Protein AF-A0A7X4E0K4-F1 (afdb_monomer)

Radius of gyration: 45.45 Å; Cα contacts (8 Å, |Δi|>4): 72; chains: 1; bounding box: 99×60×128 Å

Secondary structure (DSSP, 8-state):
--SSSSHHHHHHHHHHHHHHHHHHHHHHTTSS-TTTHHHHHHHHHHHHHHHHHHHHHHHHHHHHHHT-SSHHHHHHHHHHTT-HHHHHHHHHHHHHHHHHHHHHHHHHHHSTTSHHHHHHHHHHHHHHHHHHHHHHHHHHHHH-TT-HHHHHHHHHHHHHHHHHHHHHHHHHHHHHHHHHHHHHHHHHHHHHHHHHHHHHHHHHHHHHHHHHHHHHHHHHHHHHHHHHHHHHHHHHHHHHHHHHHHHHHHHHHHH--HHHHHHHHHHHHHHHHHHHHHHHHHHHHHHHHHHHHHT--

Structure (mmCIF, N/CA/C/O backbone):
data_AF-A0A7X4E0K4-F1
#
_entry.id   AF-A0A7X4E0K4-F1
#
loop_
_atom_site.group_PDB
_atom_site.id
_atom_site.type_symbol
_atom_site.label_atom_id
_atom_site.label_alt_id
_atom_site.label_comp_id
_atom_site.label_asym_id
_atom_site.label_entity_id
_atom_site.label_seq_id
_atom_site.pdbx_PDB_ins_code
_atom_site.Cartn_x
_atom_site.Cartn_y
_atom_site.Cartn_z
_atom_site.occupancy
_atom_site.B_iso_or_equiv
_atom_site.auth_seq_id
_atom_site.auth_comp_id
_atom_site.auth_asym_id
_atom_site.auth_atom_id
_atom_site.pdbx_PDB_model_num
ATOM 1 N N . MET A 1 1 ? -13.643 -8.669 -34.348 1.00 46.47 1 MET A N 1
ATOM 2 C CA . MET A 1 1 ? -15.020 -8.160 -34.118 1.00 46.47 1 MET A CA 1
ATOM 3 C C . MET A 1 1 ? -15.898 -9.013 -33.171 1.00 46.47 1 MET A C 1
ATOM 5 O O . MET A 1 1 ? -17.091 -8.769 -33.111 1.00 46.47 1 MET A O 1
ATOM 9 N N . LYS A 1 2 ? -15.357 -9.944 -32.358 1.00 48.03 2 LYS A N 1
ATOM 10 C CA . LYS A 1 2 ? -16.143 -10.765 -31.396 1.00 48.03 2 LYS A CA 1
ATOM 11 C C . LYS A 1 2 ? -16.017 -10.355 -29.910 1.00 48.03 2 LYS A C 1
ATOM 13 O O . LYS A 1 2 ? -16.630 -10.983 -29.060 1.00 48.03 2 LYS A O 1
ATOM 18 N N . ALA A 1 3 ? -15.268 -9.296 -29.585 1.00 38.00 3 ALA A N 1
ATOM 19 C CA . ALA A 1 3 ? -15.019 -8.877 -28.195 1.00 38.00 3 ALA A CA 1
ATOM 20 C C . ALA A 1 3 ? -16.066 -7.898 -27.615 1.00 38.00 3 ALA A C 1
ATOM 22 O O . ALA A 1 3 ? -16.098 -7.679 -26.410 1.00 38.00 3 ALA A O 1
ATOM 23 N N . LEU A 1 4 ? -16.954 -7.334 -28.443 1.00 42.66 4 LEU A N 1
ATOM 24 C CA . LEU A 1 4 ? -17.941 -6.329 -28.011 1.00 42.66 4 LEU A CA 1
ATOM 25 C C . LEU A 1 4 ? -19.279 -6.918 -27.531 1.00 42.66 4 LEU A C 1
ATOM 27 O O . LEU A 1 4 ? -20.103 -6.191 -26.990 1.00 42.66 4 LEU A O 1
ATOM 31 N N . GLN A 1 5 ? -19.499 -8.228 -27.677 1.00 43.25 5 GLN A N 1
ATOM 32 C CA . GLN A 1 5 ? -20.788 -8.853 -27.352 1.00 43.25 5 GLN A CA 1
ATOM 33 C C . GLN A 1 5 ? -20.875 -9.398 -25.912 1.00 43.25 5 GLN A C 1
ATOM 35 O O . GLN A 1 5 ? -21.968 -9.672 -25.430 1.00 43.25 5 GLN A O 1
ATOM 40 N N . ILE A 1 6 ? -19.747 -9.511 -25.199 1.00 47.75 6 ILE A N 1
ATOM 41 C CA . ILE A 1 6 ? -19.694 -10.048 -23.823 1.00 47.75 6 ILE A CA 1
ATOM 42 C C . ILE A 1 6 ? -19.891 -8.936 -22.769 1.00 47.75 6 ILE A C 1
ATOM 44 O O . ILE A 1 6 ? -20.415 -9.191 -21.688 1.00 47.75 6 ILE A O 1
ATOM 48 N N . SER A 1 7 ? -19.571 -7.680 -23.104 1.00 44.06 7 SER A N 1
ATOM 49 C CA . SER A 1 7 ? -19.705 -6.525 -22.197 1.00 44.06 7 SER A CA 1
ATOM 50 C C . SER A 1 7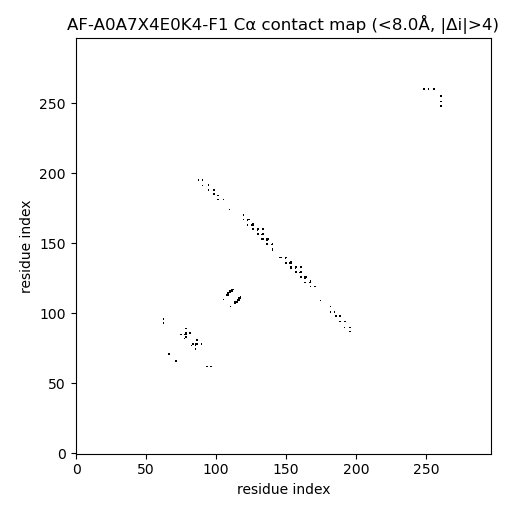 ? -21.163 -6.180 -21.853 1.00 44.06 7 SER A C 1
ATOM 52 O O . SER A 1 7 ? -21.432 -5.775 -20.724 1.00 44.06 7 SER A O 1
ATOM 54 N N . GLY A 1 8 ? -22.115 -6.406 -22.766 1.00 45.69 8 GLY A N 1
ATOM 55 C CA . GLY A 1 8 ? -23.533 -6.103 -22.522 1.00 45.69 8 GLY A CA 1
ATOM 56 C C . GLY A 1 8 ? -24.222 -7.041 -21.522 1.00 45.69 8 GLY A C 1
ATOM 57 O O . GLY A 1 8 ? -25.166 -6.638 -20.853 1.00 45.69 8 GLY A O 1
ATOM 58 N N . SER A 1 9 ? -23.735 -8.278 -21.365 1.00 49.44 9 SER A N 1
ATOM 59 C CA . SER A 1 9 ? -24.376 -9.278 -20.496 1.00 49.44 9 SER A CA 1
ATOM 60 C C . SER A 1 9 ? -24.039 -9.105 -19.012 1.00 49.44 9 SER A C 1
ATOM 62 O O . SER A 1 9 ? -24.791 -9.582 -18.165 1.00 49.44 9 SER A O 1
ATOM 64 N N . ILE A 1 10 ? -22.917 -8.463 -18.681 1.00 46.34 10 ILE A N 1
ATOM 65 C CA . ILE A 1 10 ? -22.450 -8.310 -17.293 1.00 46.34 10 ILE A CA 1
ATOM 66 C C . ILE A 1 10 ? -23.113 -7.091 -16.633 1.00 46.34 10 ILE A C 1
ATOM 68 O O . ILE A 1 10 ? -23.543 -7.170 -15.480 1.00 46.34 10 ILE A O 1
ATOM 72 N N . ASP A 1 11 ? -23.304 -6.009 -17.392 1.00 45.81 11 ASP A N 1
ATOM 73 C CA . ASP A 1 11 ? -23.984 -4.795 -16.925 1.00 45.81 11 ASP A CA 1
ATOM 74 C C . ASP A 1 11 ? -25.465 -5.038 -16.585 1.00 45.81 11 ASP A C 1
ATOM 76 O O . ASP A 1 11 ? -25.988 -4.486 -15.611 1.00 45.81 11 ASP A O 1
ATOM 80 N N . ASP A 1 12 ? -26.136 -5.918 -17.329 1.00 54.38 12 ASP A N 1
ATOM 81 C CA . ASP A 1 12 ? -27.543 -6.255 -17.091 1.00 54.38 12 ASP A CA 1
ATOM 82 C C . ASP A 1 12 ? -27.752 -7.156 -15.863 1.00 54.38 12 ASP A C 1
ATOM 84 O O . ASP A 1 12 ? -28.784 -7.063 -15.188 1.00 54.38 12 ASP A O 1
ATOM 88 N N . ILE A 1 13 ? -26.766 -7.990 -15.520 1.00 50.88 13 ILE A N 1
ATOM 89 C CA . ILE A 1 13 ? -26.797 -8.835 -14.316 1.00 50.88 13 ILE A CA 1
ATOM 90 C C . ILE A 1 13 ? -26.510 -7.986 -13.069 1.00 50.88 13 ILE A C 1
ATOM 92 O O . ILE A 1 13 ? -27.206 -8.121 -12.058 1.00 50.88 13 ILE A O 1
ATOM 96 N N . ALA A 1 14 ? -25.570 -7.039 -13.158 1.00 43.81 14 ALA A N 1
ATOM 97 C CA . ALA A 1 14 ? -25.271 -6.105 -12.075 1.00 43.81 14 ALA A CA 1
ATOM 98 C C . ALA A 1 14 ? -26.476 -5.200 -11.750 1.00 43.81 14 ALA A C 1
ATOM 100 O O . ALA A 1 14 ? -26.844 -5.043 -10.584 1.00 43.81 14 ALA A O 1
ATOM 101 N N . ARG A 1 15 ? -27.175 -4.665 -12.763 1.00 53.00 15 ARG A N 1
ATOM 102 C CA . ARG A 1 15 ? -28.348 -3.798 -12.532 1.00 53.00 15 ARG A CA 1
ATOM 103 C C . ARG A 1 15 ? -29.524 -4.520 -11.874 1.00 53.00 15 ARG A C 1
ATOM 105 O O . ARG A 1 15 ? -30.235 -3.908 -11.077 1.00 53.00 15 ARG A O 1
ATOM 112 N N . ARG A 1 16 ? -29.729 -5.811 -12.161 1.00 52.91 16 ARG A N 1
ATOM 113 C CA . ARG A 1 16 ? -30.830 -6.589 -11.563 1.00 52.91 16 ARG A CA 1
ATOM 114 C C . ARG A 1 16 ? -30.554 -6.998 -10.117 1.00 52.91 16 ARG A C 1
ATOM 116 O O . ARG A 1 16 ? -31.488 -6.974 -9.319 1.00 52.91 16 ARG A O 1
ATOM 123 N N . HIS A 1 17 ? -29.302 -7.290 -9.756 1.00 42.66 17 HIS A N 1
ATOM 124 C CA . HIS A 1 17 ? -28.959 -7.673 -8.381 1.00 42.66 17 HIS A CA 1
ATOM 125 C C . HIS A 1 17 ? -28.892 -6.478 -7.418 1.00 42.66 17 HIS A C 1
ATOM 127 O O . HIS A 1 17 ? -29.456 -6.545 -6.327 1.00 42.66 17 HIS A O 1
ATOM 133 N N . PHE A 1 18 ? -28.310 -5.348 -7.835 1.00 43.06 18 PHE A N 1
ATOM 134 C CA . PHE A 1 18 ? -28.204 -4.165 -6.968 1.00 43.06 18 PHE A CA 1
ATOM 135 C C . PHE A 1 18 ? -29.527 -3.387 -6.823 1.00 43.06 18 PHE A C 1
ATOM 137 O O . PHE A 1 18 ? -29.748 -2.709 -5.817 1.00 43.06 18 PHE A O 1
ATOM 144 N N . GLY A 1 19 ? -30.451 -3.517 -7.784 1.00 47.38 19 GLY A N 1
ATOM 145 C CA . GLY A 1 19 ? -31.756 -2.848 -7.742 1.00 47.38 19 GLY A CA 1
ATOM 146 C C . GLY A 1 19 ? -32.728 -3.403 -6.690 1.00 47.38 19 GLY A C 1
ATOM 147 O O . GLY A 1 19 ? -33.544 -2.649 -6.155 1.00 47.38 19 GLY A O 1
ATOM 148 N N . GLN A 1 20 ? -32.646 -4.697 -6.357 1.00 43.31 20 GLN A N 1
ATOM 149 C CA . GLN A 1 20 ? -33.544 -5.331 -5.379 1.00 43.31 20 GLN A CA 1
ATOM 150 C C . GLN A 1 20 ? -33.109 -5.119 -3.920 1.00 43.31 20 GLN A C 1
ATOM 152 O O . GLN A 1 20 ? -33.970 -4.989 -3.047 1.00 43.31 20 GLN A O 1
ATOM 157 N N . GLU A 1 21 ? -31.808 -4.996 -3.642 1.00 42.81 21 GLU A N 1
ATOM 158 C CA . GLU A 1 21 ? -31.302 -4.727 -2.285 1.00 42.81 21 GLU A CA 1
ATOM 159 C C . GLU A 1 21 ? -31.470 -3.256 -1.877 1.00 42.81 21 GLU A C 1
ATOM 161 O O . GLU A 1 21 ? -31.845 -2.961 -0.739 1.00 42.81 21 GLU A O 1
ATOM 166 N N . ALA A 1 22 ? -31.340 -2.325 -2.830 1.00 41.97 22 ALA A N 1
ATOM 167 C CA . ALA A 1 22 ? -31.557 -0.894 -2.601 1.00 41.97 22 ALA A CA 1
ATOM 168 C C . ALA A 1 22 ? -33.007 -0.543 -2.204 1.00 41.97 22 ALA A C 1
ATOM 170 O O . ALA A 1 22 ? -33.254 0.506 -1.603 1.00 41.97 22 ALA A O 1
ATOM 171 N N . LYS A 1 23 ? -33.975 -1.414 -2.524 1.00 44.75 23 LYS A N 1
ATOM 172 C CA . LYS A 1 23 ? -35.389 -1.226 -2.172 1.00 44.75 23 LYS A CA 1
ATOM 173 C C . LYS A 1 23 ? -35.691 -1.682 -0.738 1.00 44.75 23 LYS A C 1
ATOM 175 O O . LYS A 1 23 ? -36.437 -1.004 -0.046 1.00 44.75 23 LYS A O 1
ATOM 180 N N . ARG A 1 24 ? -35.033 -2.744 -0.249 1.00 49.62 24 ARG A N 1
ATOM 181 C CA . ARG A 1 24 ? -35.197 -3.252 1.131 1.00 49.62 24 ARG A CA 1
ATOM 182 C C . ARG A 1 24 ? -34.545 -2.360 2.193 1.00 49.62 24 ARG A C 1
ATOM 184 O O . ARG A 1 24 ? -35.070 -2.247 3.294 1.00 49.62 24 ARG A O 1
ATOM 191 N N . PHE A 1 25 ? -33.448 -1.676 1.860 1.00 42.47 25 PHE A N 1
ATOM 192 C CA . PHE A 1 25 ? -32.804 -0.716 2.772 1.00 42.47 25 PHE A CA 1
ATOM 193 C C . PHE A 1 25 ? -33.570 0.608 2.917 1.00 42.47 25 PHE A C 1
ATOM 195 O O . PHE A 1 25 ? -33.457 1.277 3.944 1.00 42.47 25 PHE A O 1
ATOM 202 N N . ARG A 1 26 ? -34.376 0.980 1.914 1.00 46.16 26 ARG A N 1
ATOM 203 C CA . ARG A 1 26 ? -35.164 2.222 1.917 1.00 46.16 26 ARG A CA 1
ATOM 204 C C . ARG A 1 26 ? -36.342 2.166 2.893 1.00 46.16 26 ARG A C 1
ATOM 206 O O . ARG A 1 26 ? -36.637 3.174 3.525 1.00 46.16 26 ARG A O 1
ATOM 213 N N . ASP A 1 27 ? -36.939 0.991 3.067 1.00 45.75 27 ASP A N 1
ATOM 214 C CA . ASP A 1 27 ? -38.112 0.811 3.930 1.00 45.75 27 ASP A CA 1
ATOM 215 C C . ASP A 1 27 ? -37.739 0.694 5.427 1.00 45.75 27 ASP A C 1
ATOM 217 O O . ASP A 1 27 ? -38.561 0.984 6.292 1.00 45.75 27 ASP A O 1
ATOM 221 N N . LEU A 1 28 ? -36.479 0.366 5.752 1.00 44.22 28 LEU A N 1
ATOM 222 C CA . LEU A 1 28 ? -35.960 0.310 7.133 1.00 44.22 28 LEU A CA 1
ATOM 223 C C . LEU A 1 28 ? -35.416 1.655 7.649 1.00 44.22 28 LEU A C 1
ATOM 225 O O . LEU A 1 28 ? -35.405 1.895 8.855 1.00 44.22 28 LEU A O 1
ATOM 229 N N . ALA A 1 29 ? -34.990 2.553 6.756 1.00 41.06 29 ALA A N 1
ATOM 230 C CA . ALA A 1 29 ? -34.387 3.840 7.118 1.00 41.06 29 ALA A CA 1
ATOM 231 C C . ALA A 1 29 ? -35.412 4.949 7.447 1.00 41.06 29 ALA A C 1
ATOM 233 O O . ALA A 1 29 ? -35.031 6.028 7.897 1.00 41.06 29 ALA A O 1
ATOM 234 N N . GLY A 1 30 ? -36.707 4.702 7.223 1.00 43.72 30 GLY A N 1
ATOM 235 C CA . GLY A 1 30 ? -37.761 5.712 7.356 1.00 43.72 30 GLY A CA 1
ATOM 236 C C . GLY A 1 30 ? -38.242 5.995 8.782 1.00 43.72 30 GLY A C 1
ATOM 237 O O . GLY A 1 30 ? -38.932 6.991 8.982 1.00 43.72 30 GLY A O 1
ATOM 238 N N . LEU A 1 31 ? -37.909 5.154 9.771 1.00 46.16 31 LEU A N 1
ATOM 239 C CA . LEU A 1 31 ? -38.648 5.152 11.041 1.00 46.16 31 LEU A CA 1
ATOM 240 C C . LEU A 1 31 ? -37.923 5.755 12.251 1.00 46.16 31 LEU A C 1
ATOM 242 O O . LEU A 1 31 ? -38.606 6.129 13.198 1.00 46.16 31 LEU A O 1
ATOM 246 N N . LEU A 1 32 ? -36.595 5.932 12.253 1.00 45.00 32 LEU A N 1
ATOM 247 C CA . LEU A 1 32 ? -35.893 6.500 13.417 1.00 45.00 32 LEU A CA 1
ATOM 248 C C . LEU A 1 32 ? -34.641 7.316 13.036 1.00 45.00 32 LEU A C 1
ATOM 250 O O . LEU A 1 32 ? -33.762 6.840 12.328 1.00 45.00 32 LEU A O 1
ATOM 254 N N . ALA A 1 33 ? -34.537 8.525 13.604 1.00 39.75 33 ALA A N 1
ATOM 255 C CA . ALA A 1 33 ? -33.346 9.393 13.667 1.00 39.75 33 ALA A CA 1
ATOM 256 C C . ALA A 1 33 ? -32.883 10.270 12.458 1.00 39.75 33 ALA A C 1
ATOM 258 O O . ALA A 1 33 ? -31.686 10.561 12.372 1.00 39.75 33 ALA A O 1
ATOM 259 N N . PRO A 1 34 ? -33.754 10.834 11.592 1.00 43.97 34 PRO A N 1
ATOM 260 C CA . PRO A 1 34 ? -33.330 11.789 10.552 1.00 43.97 34 PRO A CA 1
ATOM 261 C C . PRO A 1 34 ? -32.824 13.167 11.034 1.00 43.97 34 PRO A C 1
ATOM 263 O O . PRO A 1 34 ? -32.354 13.943 10.209 1.00 43.97 34 PRO A O 1
ATOM 266 N N . VAL A 1 35 ? -32.909 13.532 12.322 1.00 44.12 35 VAL A N 1
ATOM 267 C CA . VAL A 1 35 ? -32.767 14.955 12.727 1.00 44.12 35 VAL A CA 1
ATOM 268 C C . VAL A 1 35 ? -31.402 15.322 13.339 1.00 44.12 35 VAL A C 1
ATOM 270 O O . VAL A 1 35 ? -30.967 16.461 13.196 1.00 44.12 35 VAL A O 1
ATOM 273 N N . ALA A 1 36 ? -30.668 14.383 13.949 1.00 41.12 36 ALA A N 1
ATOM 274 C CA . ALA A 1 36 ? -29.393 14.693 14.629 1.00 41.12 36 ALA A CA 1
ATOM 275 C C . ALA A 1 36 ? -28.130 14.197 13.895 1.00 41.12 36 ALA A C 1
ATOM 277 O O . ALA A 1 36 ? -27.044 14.735 14.094 1.00 41.12 36 ALA A O 1
ATOM 278 N N . ILE A 1 37 ? -28.253 13.189 13.024 1.00 50.31 37 ILE A N 1
ATOM 279 C CA . ILE A 1 37 ? -27.106 12.602 12.305 1.00 50.31 37 ILE A CA 1
ATOM 280 C C . ILE A 1 37 ? -26.875 13.314 10.962 1.00 50.31 37 ILE A C 1
ATOM 282 O O . ILE A 1 37 ? -25.730 13.488 10.553 1.00 50.31 37 ILE A O 1
ATOM 286 N N . VAL A 1 38 ? -27.929 13.824 10.315 1.00 48.50 38 VAL A N 1
ATOM 287 C CA . VAL A 1 38 ? -27.851 14.499 9.004 1.00 48.50 38 VAL A CA 1
ATOM 288 C C . VAL A 1 38 ? -27.102 15.839 9.071 1.00 48.50 38 VAL A C 1
ATOM 290 O O . VAL A 1 38 ? -26.411 16.202 8.121 1.00 48.50 38 VAL A O 1
ATOM 293 N N . SER A 1 39 ? -27.144 16.550 10.198 1.00 48.78 39 SER A N 1
ATOM 294 C CA . SER A 1 39 ? -26.454 17.837 10.377 1.00 48.78 39 SER A CA 1
ATOM 295 C C . SER A 1 39 ? -24.953 17.690 10.665 1.00 48.78 39 SER A C 1
ATOM 297 O O . SER A 1 39 ? -24.167 18.490 10.158 1.00 48.78 39 SER A O 1
ATOM 299 N N . LEU A 1 40 ? -24.521 16.642 11.383 1.00 47.62 40 LEU A N 1
ATOM 300 C CA . LEU A 1 40 ? -23.093 16.395 11.646 1.00 47.62 40 LEU A CA 1
ATOM 301 C C . LEU A 1 40 ? -22.403 15.628 10.499 1.00 47.62 40 LEU A C 1
ATOM 303 O O . LEU A 1 40 ? -21.280 15.963 10.119 1.00 47.62 40 LEU A O 1
ATOM 307 N N . PHE A 1 41 ? -23.084 14.647 9.887 1.00 50.41 41 PHE A N 1
ATOM 308 C CA . PHE A 1 41 ? -22.559 13.933 8.713 1.00 50.41 41 PHE A CA 1
ATOM 309 C C . PHE A 1 41 ? -22.634 14.769 7.432 1.00 50.41 41 PHE A C 1
ATOM 311 O O . PHE A 1 41 ? -21.745 14.653 6.597 1.00 50.41 41 PHE A O 1
ATOM 318 N N . GLY A 1 42 ? -23.617 15.662 7.277 1.00 48.03 42 GLY A N 1
ATOM 319 C CA . GLY A 1 42 ? -23.697 16.560 6.119 1.00 48.03 42 GLY A CA 1
ATOM 320 C C . GLY A 1 42 ? -22.523 17.542 6.024 1.00 48.03 42 GLY A C 1
ATOM 321 O O . GLY A 1 42 ? -22.100 17.879 4.919 1.00 48.03 42 GLY A O 1
ATOM 322 N N . LEU A 1 43 ? -21.950 17.953 7.163 1.00 47.03 43 LEU A N 1
ATOM 323 C CA . LEU A 1 43 ? -20.780 18.836 7.204 1.00 47.03 43 LEU A CA 1
ATOM 324 C C . LEU A 1 43 ? -19.470 18.070 6.944 1.00 47.03 43 LEU A C 1
ATOM 326 O O . LEU A 1 43 ? -18.619 18.535 6.186 1.00 47.03 43 LEU A O 1
ATOM 330 N N . LEU A 1 44 ? -19.334 16.865 7.512 1.00 50.22 44 LEU A N 1
ATOM 331 C CA . LEU A 1 44 ? -18.158 16.006 7.320 1.00 50.22 44 LEU A CA 1
ATOM 332 C C . LEU A 1 44 ? -18.109 15.362 5.922 1.00 50.22 44 LEU A C 1
ATOM 334 O O . LEU A 1 44 ? -17.018 15.218 5.370 1.00 50.22 44 LEU A O 1
ATOM 338 N N . PHE A 1 45 ? -19.261 15.046 5.315 1.00 49.56 45 PHE A N 1
ATOM 339 C CA . PHE A 1 45 ? -19.353 14.432 3.982 1.00 49.56 45 PHE A CA 1
ATOM 340 C C . PHE A 1 45 ? -19.294 15.451 2.830 1.00 49.56 45 PHE A C 1
ATOM 342 O O . PHE A 1 45 ? -18.818 15.124 1.748 1.00 49.56 45 PHE A O 1
ATOM 349 N N . ARG A 1 46 ? -19.692 16.719 3.045 1.00 48.75 46 ARG A N 1
ATOM 350 C CA . ARG A 1 46 ? -19.439 17.800 2.065 1.00 48.75 46 ARG A CA 1
ATOM 351 C C . ARG A 1 46 ? -17.969 18.209 1.998 1.00 48.75 46 ARG A C 1
ATOM 353 O O . ARG A 1 46 ? -17.515 18.644 0.944 1.00 48.75 46 ARG A O 1
ATOM 360 N N . MET A 1 47 ? -17.225 18.042 3.090 1.00 44.66 47 MET A N 1
ATOM 361 C CA . MET A 1 47 ? -15.797 18.357 3.134 1.00 44.66 47 MET A CA 1
ATOM 362 C C . MET A 1 47 ? -14.909 17.231 2.594 1.00 44.66 47 MET A C 1
ATOM 364 O O . MET A 1 47 ? -13.786 17.512 2.204 1.00 44.66 47 MET A O 1
ATOM 368 N N . THR A 1 48 ? -15.367 15.977 2.517 1.00 52.09 48 THR A N 1
ATOM 369 C CA . THR A 1 48 ? -14.518 14.840 2.102 1.00 52.09 48 THR A CA 1
ATOM 370 C C . THR A 1 48 ? -14.150 14.815 0.610 1.00 52.09 48 THR A C 1
ATOM 372 O O . THR A 1 48 ? -12.971 14.605 0.324 1.00 52.09 48 THR A O 1
ATOM 375 N N . PRO A 1 49 ? -15.052 15.084 -0.359 1.00 49.44 49 PRO A N 1
ATOM 376 C CA . PRO A 1 49 ? -14.644 15.197 -1.760 1.00 49.44 49 PRO A CA 1
ATOM 377 C C . PRO A 1 49 ? -13.865 16.494 -2.018 1.00 49.44 49 PRO A C 1
ATOM 379 O O . PRO A 1 49 ? -12.955 16.499 -2.842 1.00 49.44 49 PRO A O 1
ATOM 382 N N . ALA A 1 50 ? -14.146 17.566 -1.265 1.00 48.78 50 ALA A N 1
ATOM 383 C CA . ALA A 1 50 ? -13.354 18.790 -1.315 1.00 48.78 50 ALA A CA 1
ATOM 384 C C . ALA A 1 50 ? -11.927 18.542 -0.794 1.00 48.78 50 ALA A C 1
ATOM 386 O O . ALA 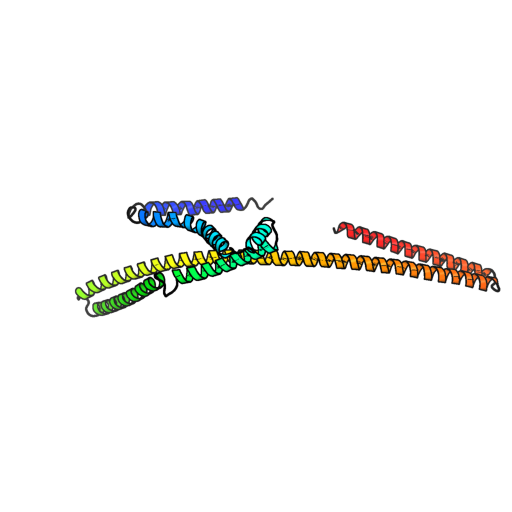A 1 50 ? -10.974 18.855 -1.494 1.00 48.78 50 ALA A O 1
ATOM 387 N N . LEU A 1 51 ? -11.741 17.899 0.364 1.00 49.06 51 LEU A N 1
ATOM 388 C CA . LEU A 1 51 ? -10.412 17.563 0.894 1.00 49.06 51 LEU A CA 1
ATOM 389 C C . LEU A 1 51 ? -9.637 16.601 -0.014 1.00 49.06 51 LEU A C 1
ATOM 391 O O . LEU A 1 51 ? -8.426 16.754 -0.145 1.00 49.06 51 LEU A O 1
ATOM 395 N N . LEU A 1 52 ? -10.309 15.649 -0.667 1.00 51.03 52 LEU A N 1
ATOM 396 C CA . LEU A 1 52 ? -9.684 14.743 -1.638 1.00 51.03 52 LEU A CA 1
ATOM 397 C C . LEU A 1 52 ? -9.258 15.451 -2.935 1.00 51.03 52 LEU A C 1
ATOM 399 O O . LEU A 1 52 ? -8.248 15.065 -3.519 1.00 51.03 52 LEU A O 1
ATOM 403 N N . LEU A 1 53 ? -9.967 16.504 -3.355 1.00 50.47 53 LEU A N 1
ATOM 404 C CA . LEU A 1 53 ? -9.572 17.371 -4.475 1.00 50.47 53 LEU A CA 1
ATOM 405 C C . LEU A 1 53 ? -8.534 18.434 -4.074 1.00 50.47 53 LEU A C 1
ATOM 407 O O . LEU A 1 53 ? -7.714 18.834 -4.898 1.00 50.47 53 LEU A O 1
ATOM 411 N N . PHE A 1 54 ? -8.521 18.860 -2.809 1.00 46.44 54 PHE A N 1
ATOM 412 C CA . PHE A 1 54 ? -7.566 19.841 -2.292 1.00 46.44 54 PHE A CA 1
ATOM 413 C C . PHE A 1 54 ? -6.254 19.222 -1.814 1.00 46.44 54 PHE A C 1
ATOM 415 O O . PHE A 1 54 ? -5.262 19.934 -1.772 1.00 46.44 54 PHE A O 1
ATOM 422 N N . LEU A 1 55 ? -6.181 17.926 -1.503 1.00 50.44 55 LEU A N 1
ATOM 423 C CA . LEU A 1 55 ? -4.919 17.268 -1.137 1.00 50.44 55 LEU A CA 1
ATOM 424 C C . LEU A 1 55 ? -3.879 17.295 -2.276 1.00 50.44 55 LEU A C 1
ATOM 426 O O . LEU A 1 55 ? -2.744 17.682 -2.006 1.00 50.44 55 LEU A O 1
ATOM 430 N N . PRO A 1 56 ? -4.221 17.002 -3.546 1.00 49.91 56 PRO A N 1
ATOM 431 C CA . PRO A 1 56 ? -3.301 17.180 -4.670 1.00 49.91 56 PRO A CA 1
ATOM 432 C C . PRO A 1 56 ? -2.906 18.645 -4.884 1.00 49.91 56 PRO A C 1
ATOM 434 O O . PRO A 1 56 ? -1.747 18.924 -5.170 1.00 49.91 56 PRO A O 1
ATOM 437 N N . ALA A 1 57 ? -3.838 19.588 -4.704 1.00 48.50 57 ALA A N 1
ATOM 438 C CA . ALA A 1 57 ? -3.583 21.018 -4.895 1.00 48.50 57 ALA A CA 1
ATOM 439 C C . ALA A 1 57 ? -2.754 21.640 -3.757 1.00 48.50 57 ALA A C 1
ATOM 441 O O . ALA A 1 57 ? -1.862 22.441 -4.012 1.00 48.50 57 ALA A O 1
ATOM 442 N N . ALA A 1 58 ? -2.996 21.249 -2.506 1.00 50.25 58 ALA A N 1
ATOM 443 C CA . ALA A 1 58 ? -2.264 21.709 -1.331 1.00 50.25 58 ALA A CA 1
ATOM 444 C C . ALA A 1 58 ? -0.878 21.063 -1.247 1.00 50.25 58 ALA A C 1
ATOM 446 O O . ALA A 1 58 ? 0.089 21.744 -0.913 1.00 50.25 58 ALA A O 1
ATOM 447 N N . VAL A 1 59 ? -0.749 19.782 -1.618 1.00 52.88 59 VAL A N 1
ATOM 448 C CA . VAL A 1 59 ? 0.564 19.149 -1.797 1.00 52.88 59 VAL A CA 1
ATOM 449 C C . VAL A 1 59 ? 1.274 19.751 -3.009 1.00 52.88 59 VAL A C 1
ATOM 451 O O . VAL A 1 59 ? 2.453 20.054 -2.902 1.00 52.88 59 VAL A O 1
ATOM 454 N N . GLY A 1 60 ? 0.573 20.047 -4.107 1.00 51.78 60 GLY A N 1
ATOM 455 C CA . GLY A 1 60 ? 1.114 20.791 -5.249 1.00 51.78 60 GLY A CA 1
ATOM 456 C C . GLY A 1 60 ? 1.625 22.187 -4.870 1.00 51.78 60 GLY A C 1
ATOM 457 O O . GLY A 1 60 ? 2.714 22.576 -5.291 1.00 51.78 60 GLY A O 1
ATOM 458 N N . CYS A 1 61 ? 0.905 22.906 -4.002 1.00 53.72 61 CYS A N 1
ATOM 459 C CA . CYS A 1 61 ? 1.337 24.188 -3.443 1.00 53.72 61 CYS A CA 1
ATOM 460 C C . CYS A 1 61 ? 2.545 24.037 -2.509 1.00 53.72 61 CYS A C 1
ATOM 462 O O . CYS A 1 61 ? 3.513 24.767 -2.671 1.00 53.72 61 CYS A O 1
ATOM 464 N N . LEU A 1 62 ? 2.555 23.062 -1.595 1.00 53.06 62 LEU A N 1
ATOM 465 C CA . LEU A 1 62 ? 3.680 22.821 -0.676 1.00 53.06 62 LEU A CA 1
ATOM 466 C C . LEU A 1 62 ? 4.949 22.327 -1.391 1.00 53.06 62 LEU A C 1
ATOM 468 O O . LEU A 1 62 ? 6.063 22.696 -1.016 1.00 53.06 62 LEU A O 1
ATOM 472 N N . VAL A 1 63 ? 4.790 21.526 -2.446 1.00 53.72 63 VAL A N 1
ATOM 473 C CA . VAL A 1 63 ? 5.855 21.117 -3.372 1.00 53.72 63 VAL A CA 1
ATOM 474 C C . VAL A 1 63 ? 6.395 22.347 -4.111 1.00 53.72 63 VAL A C 1
ATOM 476 O O . VAL A 1 63 ? 7.604 22.567 -4.117 1.00 53.72 63 VAL A O 1
ATOM 479 N N . SER A 1 64 ? 5.515 23.206 -4.635 1.00 49.22 64 SER A N 1
ATOM 480 C CA . SER A 1 64 ? 5.859 24.488 -5.276 1.00 49.22 64 SER A CA 1
ATOM 481 C C . SER A 1 64 ? 6.572 25.474 -4.330 1.00 49.22 64 SER A C 1
ATOM 483 O O . SER A 1 64 ? 7.497 26.189 -4.731 1.00 49.22 64 SER A O 1
ATOM 485 N N . GLU A 1 65 ? 6.187 25.491 -3.055 1.00 54.47 65 GLU A N 1
ATOM 486 C CA . GLU A 1 65 ? 6.695 26.418 -2.040 1.00 54.47 65 GLU A CA 1
ATOM 487 C C . GLU A 1 65 ? 8.033 25.955 -1.431 1.00 54.47 65 GLU A C 1
ATOM 489 O O . GLU A 1 65 ? 8.870 26.783 -1.075 1.00 54.47 65 GLU A O 1
ATOM 494 N N . ARG A 1 66 ? 8.328 24.645 -1.396 1.00 51.69 66 ARG A N 1
ATOM 495 C CA . ARG A 1 66 ? 9.673 24.131 -1.041 1.00 51.69 66 ARG A CA 1
ATOM 496 C C . ARG A 1 66 ? 10.682 24.171 -2.184 1.00 51.69 66 ARG A C 1
ATOM 498 O O . ARG A 1 66 ? 11.886 24.200 -1.940 1.00 51.69 66 ARG A O 1
ATOM 505 N N . LEU A 1 67 ? 10.212 24.223 -3.421 1.00 50.53 67 LEU A N 1
ATOM 506 C CA . LEU A 1 67 ? 11.028 24.316 -4.629 1.00 50.53 67 LEU A CA 1
ATOM 507 C C . LEU A 1 67 ? 11.525 25.768 -4.915 1.00 50.53 67 LEU A C 1
ATOM 509 O O . LEU A 1 67 ? 12.101 26.072 -5.956 1.00 50.53 67 LEU A O 1
ATOM 513 N N . HIS A 1 68 ? 11.365 26.706 -3.979 1.00 49.44 68 HIS A N 1
ATOM 514 C CA . HIS A 1 68 ? 11.448 28.153 -4.230 1.00 49.44 68 HIS A CA 1
ATOM 515 C C . HIS A 1 68 ? 12.848 28.811 -4.228 1.00 49.44 68 HIS A C 1
ATOM 517 O O . HIS A 1 68 ? 13.025 29.918 -3.718 1.00 49.44 68 HIS A O 1
ATOM 523 N N . ARG A 1 69 ? 13.876 28.203 -4.837 1.00 53.66 69 ARG A N 1
ATOM 524 C CA . ARG A 1 69 ? 15.170 28.890 -5.067 1.00 53.66 69 ARG A CA 1
ATOM 525 C C . ARG A 1 69 ? 15.744 28.573 -6.446 1.00 53.66 69 ARG A C 1
ATOM 527 O O . ARG A 1 69 ? 16.384 27.546 -6.591 1.00 53.66 69 ARG A O 1
ATOM 534 N N . LYS A 1 70 ? 15.527 29.471 -7.424 1.00 52.56 70 LYS A N 1
ATOM 535 C CA . LYS A 1 70 ? 16.119 29.606 -8.790 1.00 52.56 70 LYS A CA 1
ATOM 536 C C . LYS A 1 70 ? 16.270 28.352 -9.684 1.00 52.56 70 LYS A C 1
ATOM 538 O O . LYS A 1 70 ? 15.883 28.420 -10.842 1.00 52.56 70 LYS A O 1
ATOM 543 N N . HIS A 1 71 ? 16.753 27.222 -9.177 1.00 57.06 71 HIS A N 1
ATOM 544 C CA . HIS A 1 71 ? 16.898 25.932 -9.864 1.00 57.06 71 HIS A CA 1
ATOM 545 C C . HIS A 1 71 ? 15.581 25.345 -10.397 1.00 57.06 71 HIS A C 1
ATOM 547 O O . HIS A 1 71 ? 15.585 24.519 -11.304 1.00 57.06 71 HIS A O 1
ATOM 553 N N . VAL A 1 72 ? 14.442 25.767 -9.850 1.00 59.47 72 VAL A N 1
ATOM 554 C CA . VAL A 1 72 ? 13.150 25.146 -10.163 1.00 59.47 72 VAL A CA 1
ATOM 555 C C . VAL A 1 72 ? 12.471 25.780 -11.354 1.00 59.47 72 VAL A C 1
ATOM 557 O O . VAL A 1 72 ? 11.828 25.048 -12.088 1.00 59.47 72 VAL A O 1
ATOM 560 N N . ARG A 1 73 ? 12.652 27.080 -11.626 1.00 62.19 73 ARG A N 1
ATOM 561 C CA . ARG A 1 73 ? 12.085 27.661 -12.857 1.00 62.19 73 ARG A CA 1
ATOM 562 C C . ARG A 1 73 ? 12.629 26.960 -14.096 1.00 62.19 73 ARG A C 1
ATOM 564 O O . ARG A 1 73 ? 11.829 26.522 -14.906 1.00 62.19 73 ARG A O 1
ATOM 571 N N . GLY A 1 74 ? 13.943 26.721 -14.147 1.00 60.94 74 GLY A N 1
ATOM 572 C CA . GLY A 1 74 ? 14.563 25.956 -15.233 1.00 60.94 74 GLY A CA 1
ATOM 573 C C . GLY A 1 74 ? 14.014 24.530 -15.352 1.00 60.94 74 GLY A C 1
ATOM 574 O O . GLY A 1 74 ? 13.705 24.087 -16.450 1.00 60.94 74 GLY A O 1
ATOM 575 N N . ARG A 1 75 ? 13.792 23.828 -14.230 1.00 61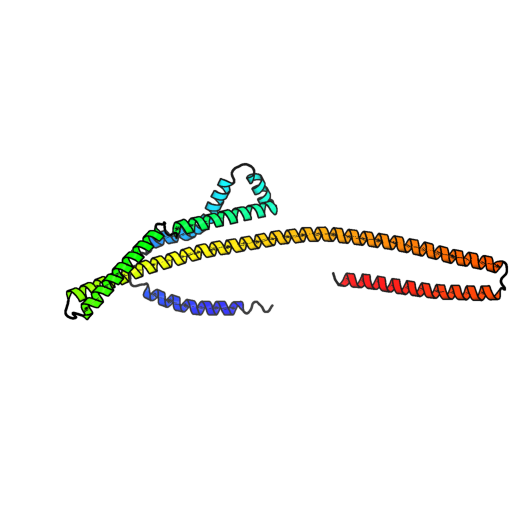.28 75 ARG A N 1
ATOM 576 C CA . ARG A 1 75 ? 13.184 22.483 -14.244 1.00 61.28 75 ARG A CA 1
ATOM 577 C C . ARG A 1 75 ? 11.696 22.476 -14.599 1.00 61.28 75 ARG A C 1
ATOM 579 O O . ARG A 1 75 ? 11.239 21.524 -15.211 1.00 61.28 75 ARG A O 1
ATOM 586 N N . LEU A 1 76 ? 10.939 23.508 -14.234 1.00 62.84 76 LEU A N 1
ATOM 587 C CA . LEU A 1 76 ? 9.515 23.628 -14.561 1.00 62.84 76 LEU A CA 1
ATOM 588 C C . LEU A 1 76 ? 9.309 24.023 -16.026 1.00 62.84 76 LEU A C 1
ATOM 590 O O . LEU A 1 76 ? 8.351 23.583 -16.650 1.00 62.84 76 LEU A O 1
ATOM 594 N N . GLU A 1 77 ? 10.208 24.838 -16.572 1.00 66.81 77 GLU A N 1
ATOM 595 C CA . GLU A 1 77 ? 10.260 25.170 -17.996 1.00 66.81 77 GLU A CA 1
ATOM 596 C C . GLU A 1 77 ? 10.684 23.954 -18.825 1.00 66.81 77 GLU A C 1
ATOM 598 O O . GLU A 1 77 ? 9.994 23.632 -19.785 1.00 66.81 77 GLU A O 1
ATOM 603 N N . ALA A 1 78 ? 11.711 23.207 -18.402 1.00 62.75 78 ALA A N 1
ATOM 604 C CA . ALA A 1 78 ? 12.099 21.939 -19.027 1.00 62.75 78 ALA A CA 1
ATOM 605 C C . ALA A 1 78 ? 10.978 20.883 -18.943 1.00 62.75 78 ALA A C 1
ATOM 607 O O . ALA A 1 78 ? 10.662 20.229 -19.931 1.00 62.75 78 ALA A O 1
ATOM 608 N N . PHE A 1 79 ? 10.283 20.792 -17.804 1.00 63.38 79 PHE A N 1
ATOM 609 C CA . PHE A 1 79 ? 9.095 19.945 -17.650 1.00 63.38 79 PHE A CA 1
ATOM 610 C C . PHE A 1 79 ? 7.976 20.343 -18.621 1.00 63.38 79 PHE A C 1
ATOM 612 O O . PHE A 1 79 ? 7.383 19.491 -19.273 1.00 63.38 79 PHE A O 1
ATOM 619 N N . ARG A 1 80 ? 7.691 21.647 -18.749 1.00 66.31 80 ARG A N 1
ATOM 620 C CA . ARG A 1 80 ? 6.696 22.170 -19.703 1.00 66.31 80 ARG A CA 1
ATOM 621 C C . ARG A 1 80 ? 7.109 21.966 -21.157 1.00 66.31 80 ARG A C 1
ATOM 623 O O . ARG A 1 80 ? 6.236 21.826 -22.004 1.00 66.31 80 ARG A O 1
ATOM 630 N N . ALA A 1 81 ? 8.409 21.946 -21.428 1.00 73.62 81 ALA A N 1
ATOM 631 C CA . ALA A 1 81 ? 8.976 21.616 -22.728 1.00 73.62 81 ALA A CA 1
ATOM 632 C C . ALA A 1 81 ? 8.987 20.103 -23.012 1.00 73.62 81 ALA A C 1
ATOM 634 O O . ALA A 1 81 ? 9.369 19.703 -24.106 1.00 73.62 81 ALA A O 1
ATOM 635 N N . GLY A 1 82 ? 8.556 19.268 -22.058 1.00 67.00 82 GLY A N 1
ATOM 636 C CA . GLY A 1 82 ? 8.507 17.818 -22.224 1.00 67.00 82 GLY A CA 1
ATOM 637 C C . GLY A 1 82 ? 9.871 17.137 -22.134 1.00 67.00 82 GLY A C 1
ATOM 638 O O . GLY A 1 82 ? 9.997 16.011 -22.599 1.00 67.00 82 GLY A O 1
ATOM 639 N N . ASP A 1 83 ? 10.877 17.792 -21.542 1.00 76.62 83 ASP A N 1
ATOM 640 C CA . ASP A 1 83 ? 12.185 17.184 -21.300 1.00 76.62 83 ASP A CA 1
ATOM 641 C C . ASP A 1 83 ? 12.019 15.933 -20.409 1.00 76.62 83 ASP A C 1
ATOM 643 O O . ASP A 1 83 ? 11.594 16.060 -19.248 1.00 76.62 83 ASP A O 1
ATOM 647 N N . PRO A 1 84 ? 12.350 14.727 -20.915 1.00 71.06 84 PRO A N 1
ATOM 648 C CA . PRO A 1 84 ? 12.181 13.478 -20.184 1.00 71.06 84 PRO A CA 1
ATOM 649 C C . PRO A 1 84 ? 12.884 13.474 -18.823 1.00 71.06 84 PRO A C 1
ATOM 651 O O . PRO A 1 84 ? 12.391 12.839 -17.888 1.00 71.06 84 PRO A O 1
ATOM 654 N N . ASP A 1 85 ? 14.020 14.164 -18.681 1.00 75.44 85 ASP A N 1
ATOM 655 C CA . ASP A 1 85 ? 14.773 14.245 -17.423 1.00 75.44 85 ASP A CA 1
ATOM 656 C C . ASP A 1 85 ? 14.095 15.127 -16.386 1.00 75.44 85 ASP A C 1
ATOM 658 O O . ASP A 1 85 ? 14.053 14.800 -15.193 1.00 75.44 85 ASP A O 1
ATOM 662 N N . ALA A 1 86 ? 13.516 16.234 -16.837 1.00 71.81 86 ALA A N 1
ATOM 663 C CA . ALA A 1 86 ? 12.746 17.112 -15.978 1.00 71.81 86 ALA A CA 1
ATOM 664 C C . ALA A 1 86 ? 11.446 16.438 -15.516 1.00 71.81 86 ALA A C 1
ATOM 666 O O . ALA A 1 86 ? 11.103 16.534 -14.335 1.00 71.81 86 ALA A O 1
ATOM 667 N N . VAL A 1 87 ? 10.758 15.711 -16.407 1.00 70.44 87 VAL A N 1
ATOM 668 C CA . VAL A 1 87 ? 9.563 14.911 -16.078 1.00 70.44 87 VAL A CA 1
ATOM 669 C C . VAL A 1 87 ? 9.883 13.867 -15.017 1.00 70.44 87 VAL A C 1
ATOM 671 O O . VAL A 1 87 ? 9.239 13.842 -13.965 1.00 70.44 87 VAL A O 1
ATOM 674 N N . GLN A 1 88 ? 10.935 13.081 -15.237 1.00 74.94 88 GLN A N 1
ATOM 675 C CA . GLN A 1 88 ? 11.368 12.046 -14.307 1.00 74.94 88 GLN A CA 1
ATOM 676 C C . GLN A 1 88 ? 11.702 12.619 -12.920 1.00 74.94 88 GLN A C 1
ATOM 678 O O . GLN A 1 88 ? 11.192 12.148 -11.901 1.00 74.94 88 GLN A O 1
ATOM 683 N N . ALA A 1 89 ? 12.484 13.701 -12.870 1.00 74.75 89 ALA A N 1
ATOM 684 C CA . ALA A 1 89 ? 12.870 14.337 -11.614 1.00 74.75 89 ALA A CA 1
ATOM 685 C C . ALA A 1 89 ? 11.674 14.892 -10.817 1.00 74.75 89 ALA A C 1
ATOM 687 O O . ALA A 1 89 ? 11.681 14.861 -9.583 1.00 74.75 89 ALA A O 1
ATOM 688 N N . VAL A 1 90 ? 10.650 15.411 -11.502 1.00 71.00 90 VAL A N 1
ATOM 689 C CA . VAL A 1 90 ? 9.417 15.899 -10.864 1.00 71.00 90 VAL A CA 1
ATOM 690 C C . VAL A 1 90 ? 8.600 14.735 -10.303 1.00 71.00 90 VAL A C 1
ATOM 692 O O . VAL A 1 90 ? 8.133 14.819 -9.164 1.00 71.00 90 VAL A O 1
ATOM 695 N N . CYS A 1 91 ? 8.471 13.636 -11.051 1.00 70.75 91 CYS A N 1
ATOM 696 C CA . CYS A 1 91 ? 7.791 12.425 -10.593 1.00 70.75 91 CYS A CA 1
ATOM 697 C C . CYS A 1 91 ? 8.467 11.816 -9.353 1.00 70.75 91 CYS A C 1
ATOM 699 O O . CYS A 1 91 ? 7.777 11.498 -8.382 1.00 70.75 91 CYS A O 1
ATOM 701 N N . ASP A 1 92 ? 9.800 11.732 -9.333 1.00 78.50 92 ASP A N 1
ATOM 702 C CA . ASP A 1 92 ? 10.570 11.198 -8.199 1.00 78.50 92 ASP A CA 1
ATOM 703 C C . ASP A 1 92 ? 10.420 12.051 -6.936 1.00 78.50 92 ASP A C 1
ATOM 705 O O . ASP A 1 92 ? 10.233 11.536 -5.823 1.00 78.50 92 ASP A O 1
ATOM 709 N N . PHE A 1 93 ? 10.466 13.374 -7.106 1.00 77.88 93 PHE A N 1
ATOM 710 C CA . PHE A 1 93 ? 10.236 14.312 -6.017 1.00 77.88 93 PHE A CA 1
ATOM 711 C C . PHE A 1 93 ? 8.820 14.165 -5.451 1.00 77.88 93 PHE A C 1
ATOM 713 O O . PHE A 1 93 ? 8.648 14.015 -4.238 1.00 77.88 93 PHE A O 1
ATOM 720 N N . ALA A 1 94 ? 7.810 14.151 -6.327 1.00 72.62 94 ALA A N 1
ATOM 721 C CA . ALA A 1 94 ? 6.415 14.001 -5.936 1.00 72.62 94 ALA A CA 1
ATOM 722 C C . ALA A 1 94 ? 6.183 12.682 -5.188 1.00 72.62 94 ALA A C 1
ATOM 724 O O . ALA A 1 94 ? 5.643 12.696 -4.082 1.00 72.62 94 ALA A O 1
ATOM 725 N N . ALA A 1 95 ? 6.646 11.551 -5.730 1.00 78.94 95 ALA A N 1
ATOM 726 C CA . ALA A 1 95 ? 6.492 10.243 -5.096 1.00 78.94 95 ALA A CA 1
ATOM 727 C C . ALA A 1 95 ? 7.139 10.203 -3.701 1.00 78.94 95 ALA A C 1
ATOM 729 O O . ALA A 1 95 ? 6.550 9.696 -2.744 1.00 78.94 95 ALA A O 1
ATOM 730 N N . THR A 1 96 ? 8.329 10.789 -3.552 1.00 83.38 96 THR A N 1
ATOM 731 C CA . THR A 1 96 ? 9.035 10.866 -2.265 1.00 83.38 96 THR A CA 1
ATOM 732 C C . THR A 1 96 ? 8.268 11.697 -1.235 1.00 83.38 96 THR A C 1
ATOM 734 O O . THR A 1 96 ? 8.049 11.237 -0.108 1.00 83.38 96 THR A O 1
ATOM 737 N N . GLU A 1 97 ? 7.808 12.893 -1.608 1.00 80.69 97 GLU A N 1
ATOM 738 C CA . GLU A 1 97 ? 7.045 13.756 -0.701 1.00 80.69 97 GLU A CA 1
ATOM 739 C C . GLU A 1 97 ? 5.673 13.159 -0.359 1.00 80.69 97 GLU A C 1
ATOM 741 O O . GLU A 1 97 ? 5.253 13.225 0.802 1.00 80.69 97 GLU A O 1
ATOM 746 N N . PHE A 1 98 ? 4.998 12.496 -1.304 1.00 78.00 98 PHE A N 1
ATOM 747 C CA . PHE A 1 98 ? 3.747 11.790 -1.028 1.00 78.00 98 PHE A CA 1
ATOM 748 C C . PHE A 1 98 ? 3.954 10.641 -0.041 1.00 78.00 98 PHE A C 1
ATOM 750 O O . PHE A 1 98 ? 3.232 10.576 0.955 1.00 78.00 98 PHE A O 1
ATOM 757 N N . ARG A 1 99 ? 4.972 9.787 -0.225 1.00 85.62 99 ARG A N 1
ATOM 758 C CA . ARG A 1 99 ? 5.293 8.715 0.741 1.00 85.62 99 ARG A CA 1
ATOM 759 C C . ARG A 1 99 ? 5.551 9.271 2.134 1.00 85.62 99 ARG A C 1
ATOM 761 O O . ARG A 1 99 ? 5.017 8.765 3.124 1.00 85.62 99 ARG A O 1
ATOM 768 N N . ARG A 1 100 ? 6.359 10.330 2.221 1.00 86.38 100 ARG A N 1
ATOM 769 C CA . ARG A 1 100 ? 6.666 11.002 3.488 1.00 86.38 100 ARG A CA 1
ATOM 770 C C . ARG A 1 100 ? 5.397 11.531 4.154 1.00 86.38 100 ARG A C 1
ATOM 772 O O . ARG A 1 100 ? 5.212 11.336 5.357 1.00 86.38 100 ARG A O 1
ATOM 779 N N . THR A 1 101 ? 4.529 12.167 3.375 1.00 77.69 101 THR A N 1
ATOM 780 C CA . THR A 1 101 ? 3.272 12.749 3.850 1.00 77.69 101 THR A CA 1
ATOM 781 C C . THR A 1 101 ? 2.307 11.670 4.326 1.00 77.69 101 THR A C 1
ATOM 783 O O . THR A 1 101 ? 1.829 11.766 5.453 1.00 77.69 101 THR A O 1
ATOM 786 N N . ILE A 1 102 ? 2.092 10.607 3.545 1.00 81.62 102 ILE A N 1
ATOM 787 C CA . ILE A 1 102 ? 1.242 9.462 3.910 1.00 81.62 102 ILE A CA 1
ATOM 788 C C . ILE A 1 102 ? 1.734 8.825 5.207 1.00 81.62 102 ILE A C 1
ATOM 790 O O . ILE A 1 102 ? 0.964 8.685 6.157 1.00 81.62 102 ILE A O 1
ATOM 794 N N . LYS A 1 103 ? 3.033 8.511 5.297 1.00 87.44 103 LYS A N 1
ATOM 795 C CA . LYS A 1 103 ? 3.628 7.913 6.499 1.00 87.44 103 LYS A CA 1
ATOM 796 C C . LYS A 1 103 ? 3.439 8.808 7.724 1.00 87.44 103 LYS A C 1
ATOM 798 O O . LYS A 1 103 ? 3.067 8.324 8.793 1.00 87.44 103 LYS A O 1
ATOM 803 N N . SER A 1 104 ? 3.674 10.113 7.575 1.00 84.62 104 SER A N 1
ATOM 804 C CA . SER A 1 104 ? 3.508 11.078 8.664 1.00 84.62 104 SER A CA 1
ATOM 805 C C . SER A 1 104 ? 2.046 11.215 9.091 1.00 84.62 104 SER A C 1
ATOM 807 O O . SER A 1 104 ? 1.754 11.136 10.284 1.00 84.62 104 SER A O 1
ATOM 809 N N . HIS A 1 105 ? 1.123 11.363 8.140 1.00 83.12 105 HIS A N 1
ATOM 810 C CA . HIS A 1 105 ? -0.305 11.473 8.419 1.00 83.12 105 HIS A CA 1
ATOM 811 C C . HIS A 1 105 ? -0.837 10.216 9.093 1.00 83.12 105 HIS A C 1
ATOM 813 O O . HIS A 1 105 ? -1.451 10.330 10.152 1.00 83.12 105 HIS A O 1
ATOM 819 N N . ARG A 1 106 ? -0.519 9.030 8.566 1.00 86.50 106 ARG A N 1
ATOM 820 C CA . ARG A 1 106 ? -0.892 7.739 9.154 1.00 86.50 106 ARG A CA 1
ATOM 821 C C . ARG A 1 106 ? -0.409 7.612 10.596 1.00 86.50 106 ARG A C 1
ATOM 823 O O . ARG A 1 106 ? -1.196 7.245 11.465 1.00 86.50 106 ARG A O 1
ATOM 830 N N . ALA A 1 107 ? 0.844 7.973 10.877 1.00 86.44 107 ALA A N 1
ATOM 831 C CA . ALA A 1 107 ? 1.381 7.960 12.238 1.00 86.44 107 ALA A CA 1
ATOM 832 C C . ALA A 1 107 ? 0.661 8.954 13.169 1.00 86.44 107 ALA A C 1
ATOM 834 O O . ALA A 1 107 ? 0.438 8.640 14.335 1.00 86.44 107 ALA A O 1
ATOM 835 N N . ARG A 1 108 ? 0.263 10.128 12.661 1.00 80.00 108 ARG A N 1
ATOM 836 C CA . ARG A 1 108 ? -0.465 11.157 13.426 1.00 80.00 108 ARG A CA 1
ATOM 837 C C . ARG A 1 108 ? -1.950 10.867 13.626 1.00 80.00 108 ARG A C 1
ATOM 839 O O . ARG A 1 108 ? -2.513 11.361 14.594 1.00 80.00 108 ARG A O 1
ATOM 846 N N . THR A 1 109 ? -2.587 10.107 12.736 1.00 79.31 109 THR A N 1
ATOM 847 C CA . THR A 1 109 ? -4.016 9.764 12.868 1.00 79.31 109 THR A CA 1
ATOM 848 C C . THR A 1 109 ? -4.239 8.437 13.567 1.00 79.31 109 THR A C 1
ATOM 850 O O . THR A 1 109 ? -5.178 8.330 14.337 1.00 79.31 109 THR A O 1
ATOM 853 N N . LEU A 1 110 ? -3.409 7.426 13.304 1.00 84.44 110 LEU A N 1
ATOM 854 C CA . LEU A 1 110 ? -3.638 6.052 13.767 1.00 84.44 110 LEU A CA 1
ATOM 855 C C . LEU A 1 110 ? -2.549 5.538 14.719 1.00 84.44 110 LEU A C 1
ATOM 857 O O . LEU A 1 110 ? -2.574 4.369 15.096 1.00 84.44 110 LEU A O 1
ATOM 861 N N . GLY A 1 111 ? -1.571 6.369 15.085 1.00 84.19 111 GLY A N 1
ATOM 862 C CA . GLY A 1 111 ? -0.504 5.983 16.007 1.00 84.19 111 GLY A CA 1
ATOM 863 C C . GLY A 1 111 ? -0.979 5.854 17.456 1.00 84.19 111 GLY A C 1
ATOM 864 O O . GLY A 1 111 ? -1.928 6.512 17.878 1.00 84.19 111 GLY A O 1
ATOM 865 N N . ASN A 1 112 ? -0.269 5.060 18.256 1.00 85.69 112 ASN A N 1
ATOM 866 C CA . ASN A 1 112 ? -0.645 4.777 19.649 1.00 85.69 112 ASN A CA 1
ATOM 867 C C . ASN A 1 112 ? -0.683 6.035 20.540 1.00 85.69 112 ASN A C 1
ATOM 869 O O . ASN A 1 112 ? -1.521 6.135 21.428 1.00 85.69 112 ASN A O 1
ATOM 873 N N . ASN A 1 113 ? 0.168 7.027 20.258 1.00 89.00 113 ASN A N 1
ATOM 874 C CA . ASN A 1 113 ? 0.254 8.274 21.033 1.00 89.00 113 ASN A CA 1
ATOM 875 C C . ASN A 1 113 ? -0.704 9.376 20.541 1.00 89.00 113 ASN A C 1
ATOM 877 O O . ASN A 1 113 ? -0.653 10.512 21.009 1.00 89.00 113 ASN A O 1
ATOM 881 N N . THR A 1 114 ? -1.554 9.073 19.564 1.00 89.81 114 THR A N 1
ATOM 882 C CA . THR A 1 114 ? -2.497 10.037 18.982 1.00 89.81 114 THR A CA 1
ATOM 883 C C . THR A 1 114 ? -3.775 10.108 19.814 1.00 89.81 114 THR A C 1
ATOM 885 O O . THR A 1 114 ? -3.986 9.291 20.709 1.00 89.81 114 THR A O 1
ATOM 888 N N . GLU A 1 115 ? -4.646 11.085 19.556 1.00 82.75 115 GLU A N 1
ATOM 889 C CA . GLU A 1 115 ? -5.985 11.110 20.174 1.00 82.75 115 GLU A CA 1
ATOM 890 C C . GLU A 1 115 ? -6.760 9.824 19.884 1.00 82.75 115 GLU A C 1
ATOM 892 O O . GLU A 1 115 ? -7.405 9.281 20.775 1.00 82.75 115 GLU A O 1
ATOM 897 N N . TRP A 1 116 ? -6.597 9.279 18.678 1.00 85.75 116 TRP A N 1
ATOM 898 C CA . TRP A 1 116 ? -7.172 8.002 18.285 1.00 85.75 116 TRP A CA 1
ATOM 899 C C . TRP A 1 116 ? -6.657 6.837 19.128 1.00 85.75 116 TRP A C 1
ATOM 901 O O . TRP A 1 116 ? -7.442 6.069 19.680 1.00 85.75 116 TRP A O 1
ATOM 911 N N . GLY A 1 117 ? -5.331 6.705 19.233 1.00 85.25 117 GLY A N 1
ATOM 912 C CA . GLY A 1 117 ? -4.690 5.647 20.015 1.00 85.25 117 GLY A CA 1
ATOM 913 C C . GLY A 1 117 ? -5.061 5.729 21.494 1.00 85.25 117 GLY A C 1
ATOM 914 O O . GLY A 1 117 ? -5.381 4.712 22.106 1.00 85.25 117 GLY A O 1
ATOM 915 N N . ARG A 1 118 ? -5.125 6.950 22.041 1.00 91.31 118 ARG A N 1
ATOM 916 C CA . ARG A 1 118 ? -5.572 7.209 23.416 1.00 91.31 118 ARG A CA 1
ATOM 917 C C . ARG A 1 118 ? -7.044 6.856 23.626 1.00 91.31 118 ARG A C 1
ATOM 919 O O . ARG A 1 118 ? -7.355 6.170 24.594 1.00 91.31 118 ARG A O 1
ATOM 926 N N . ALA A 1 119 ? -7.935 7.271 22.725 1.00 88.50 119 ALA A N 1
ATOM 927 C CA . ALA A 1 119 ? -9.358 6.942 22.799 1.00 88.50 119 ALA A CA 1
ATOM 928 C C . ALA A 1 119 ? -9.588 5.427 22.713 1.00 88.50 119 ALA A C 1
ATOM 930 O O . ALA A 1 119 ? -10.318 4.867 23.527 1.00 88.50 119 ALA A O 1
ATOM 931 N N . ARG A 1 120 ? -8.900 4.752 21.784 1.00 92.44 120 ARG A N 1
ATOM 932 C CA . ARG A 1 120 ? -8.936 3.294 21.651 1.00 92.44 120 ARG A CA 1
ATOM 933 C C . ARG A 1 120 ? -8.460 2.599 22.923 1.00 92.44 120 ARG A C 1
ATOM 935 O O . ARG A 1 120 ? -9.196 1.780 23.455 1.00 92.44 120 ARG A O 1
ATOM 942 N N . GLY A 1 121 ? -7.276 2.948 23.427 1.00 92.06 121 GLY A N 1
ATOM 943 C CA . GLY A 1 121 ? -6.730 2.329 24.637 1.00 92.06 121 GLY A CA 1
ATOM 944 C C . GLY A 1 121 ? -7.599 2.585 25.872 1.00 92.06 121 GLY A C 1
ATOM 945 O O . GLY A 1 121 ? -7.759 1.705 26.713 1.00 92.06 121 GLY A O 1
ATOM 946 N N . SER A 1 122 ? -8.221 3.766 25.964 1.00 95.19 122 SER A N 1
ATOM 947 C CA . SER A 1 122 ? -9.188 4.071 27.023 1.00 95.19 122 SER A CA 1
ATOM 948 C C . SER A 1 122 ? -10.449 3.211 26.920 1.00 95.19 122 SER A C 1
ATOM 950 O O . SER A 1 122 ? -10.949 2.765 27.950 1.00 95.19 122 SER A O 1
ATOM 952 N N . LEU A 1 123 ? -10.966 2.979 25.709 1.00 95.25 123 LEU A N 1
ATOM 953 C CA . LEU A 1 123 ? -12.128 2.115 25.484 1.00 95.25 123 LEU A CA 1
ATOM 954 C C . LEU A 1 123 ? -11.807 0.645 25.759 1.00 95.25 123 LEU A C 1
ATOM 956 O O . LEU A 1 123 ? -12.601 -0.017 26.414 1.00 95.25 123 LEU A O 1
ATOM 960 N N . GLU A 1 124 ? -10.650 0.155 25.311 1.00 96.94 124 GLU A N 1
ATOM 961 C CA . GLU A 1 124 ? -10.191 -1.218 25.568 1.00 96.94 124 GLU A CA 1
ATOM 962 C C . GLU A 1 124 ? -10.068 -1.473 27.074 1.00 96.94 124 GLU A C 1
ATOM 964 O O . GLU A 1 124 ? -10.633 -2.432 27.587 1.00 96.94 124 GLU A O 1
ATOM 969 N N . LYS A 1 125 ? -9.441 -0.551 27.816 1.00 97.62 125 LYS A N 1
ATOM 970 C CA . LYS A 1 125 ? -9.346 -0.663 29.276 1.00 97.62 125 LYS A CA 1
ATOM 971 C C . LYS A 1 125 ? -10.719 -0.642 29.957 1.00 97.62 125 LYS A C 1
ATOM 973 O O . LYS A 1 125 ? -10.972 -1.444 30.850 1.00 97.62 125 LYS A O 1
ATOM 978 N N . ALA A 1 126 ? -11.603 0.271 29.550 1.00 97.44 126 ALA A N 1
ATOM 979 C CA . ALA A 1 126 ? -12.949 0.349 30.114 1.00 97.44 126 ALA A CA 1
ATOM 980 C C . ALA A 1 126 ? -13.760 -0.926 29.829 1.00 97.44 126 ALA A C 1
ATOM 982 O O . ALA A 1 126 ? -14.508 -1.385 30.691 1.00 97.44 126 ALA A O 1
ATOM 983 N N . LEU A 1 127 ? -13.602 -1.502 28.635 1.00 97.94 127 LEU A N 1
ATOM 984 C CA . LEU A 1 127 ? -14.231 -2.758 28.246 1.00 97.94 127 LEU A CA 1
ATOM 985 C C . LEU A 1 127 ? -13.714 -3.924 29.097 1.00 97.94 127 LEU A C 1
ATOM 987 O O . LEU A 1 127 ? -14.529 -4.677 29.624 1.00 97.94 127 LEU A O 1
ATOM 991 N N . ASP A 1 128 ? -12.400 -4.031 29.302 1.00 98.12 128 ASP A N 1
ATOM 992 C CA . ASP A 1 128 ? -11.801 -5.046 30.178 1.00 98.12 128 ASP A CA 1
ATOM 993 C C . ASP A 1 128 ? -12.349 -4.949 31.614 1.00 98.12 128 ASP A C 1
ATOM 995 O O . ASP A 1 128 ? -12.681 -5.959 32.245 1.00 98.12 128 ASP A O 1
ATOM 999 N N . ASP A 1 129 ? -12.479 -3.730 32.144 1.00 97.88 129 ASP A N 1
ATOM 1000 C CA . ASP A 1 129 ? -13.029 -3.488 33.481 1.00 97.88 129 ASP A CA 1
ATOM 1001 C C . ASP A 1 129 ? -14.530 -3.849 33.559 1.00 97.88 129 ASP A C 1
ATOM 1003 O O . ASP A 1 129 ? -14.985 -4.450 34.544 1.00 97.88 129 ASP A O 1
ATOM 1007 N N . ALA A 1 130 ? -15.303 -3.565 32.504 1.00 97.62 130 ALA A N 1
ATOM 1008 C CA . ALA A 1 130 ? -16.705 -3.973 32.396 1.00 97.62 130 ALA A CA 1
ATOM 1009 C C . ALA A 1 130 ? -16.848 -5.503 32.316 1.00 97.62 130 ALA A C 1
ATOM 1011 O O . ALA A 1 130 ? -17.642 -6.083 33.057 1.00 97.62 130 ALA A O 1
ATOM 1012 N N . GLN A 1 131 ? -16.018 -6.180 31.519 1.00 98.25 131 GLN A N 1
ATOM 1013 C CA . GLN A 1 131 ? -15.989 -7.644 31.402 1.00 98.25 131 GLN A CA 1
ATOM 1014 C C . GLN A 1 131 ? -15.662 -8.331 32.732 1.00 98.25 131 GLN A C 1
ATOM 1016 O O . GLN A 1 131 ? -16.278 -9.342 33.096 1.00 98.25 131 GLN A O 1
ATOM 1021 N N . ARG A 1 132 ? -14.718 -7.774 33.502 1.00 98.31 132 ARG A N 1
ATOM 1022 C CA . ARG A 1 132 ? -14.415 -8.247 34.864 1.00 98.31 132 ARG A CA 1
ATOM 1023 C C . ARG A 1 132 ? -15.619 -8.090 35.788 1.00 98.31 132 ARG A C 1
ATOM 1025 O O . ARG A 1 132 ? -15.928 -9.018 36.538 1.00 98.31 132 ARG A O 1
ATOM 1032 N N . SER A 1 133 ? -16.320 -6.960 35.702 1.00 97.94 133 SER A N 1
ATOM 1033 C CA . SER A 1 133 ? -17.529 -6.689 36.491 1.00 97.94 133 SER A CA 1
ATOM 1034 C C . SER A 1 133 ? -18.664 -7.656 36.144 1.00 97.94 133 SER A C 1
ATOM 1036 O O . SER A 1 133 ? -19.247 -8.265 37.041 1.00 97.94 133 SER A O 1
ATOM 1038 N N . VAL A 1 134 ? -18.921 -7.889 34.855 1.00 98.38 134 VAL A N 1
ATOM 1039 C CA . VAL A 1 134 ? -19.901 -8.880 34.380 1.00 98.38 134 VAL A CA 1
ATOM 1040 C C . VAL A 1 134 ? -19.546 -10.278 34.879 1.00 98.38 134 VAL A C 1
ATOM 1042 O O . VAL A 1 134 ? -20.396 -10.983 35.423 1.00 98.38 134 VAL A O 1
ATOM 1045 N N . SER A 1 135 ? -18.278 -10.674 34.765 1.00 98.19 135 SER A N 1
ATOM 1046 C CA . SER A 1 135 ? -17.799 -11.978 35.238 1.00 98.19 135 SER A CA 1
ATOM 1047 C C . SER A 1 135 ? -17.993 -12.155 36.747 1.00 98.19 135 SER A C 1
ATOM 1049 O O . SER A 1 135 ? -18.411 -13.224 37.203 1.00 98.19 135 SER A O 1
ATOM 1051 N N . TYR A 1 136 ? -17.731 -11.106 37.530 1.00 98.19 136 TYR A N 1
ATOM 1052 C CA . TYR A 1 136 ? -17.962 -11.098 38.972 1.00 98.19 136 TYR A CA 1
ATOM 1053 C C . TYR A 1 136 ? -19.449 -11.276 39.312 1.00 98.19 136 TYR A C 1
ATOM 1055 O O . TYR A 1 136 ? -19.800 -12.195 40.061 1.00 98.19 136 TYR A O 1
ATOM 1063 N N . TRP A 1 137 ? -20.330 -10.455 38.733 1.00 98.06 137 TRP A N 1
ATOM 1064 C CA . TRP A 1 137 ? -21.766 -10.504 39.025 1.00 98.06 137 TRP A CA 1
ATOM 1065 C C . TRP A 1 137 ? -22.420 -11.795 38.531 1.00 98.06 137 TRP A C 1
ATOM 1067 O O . TRP A 1 137 ? -23.251 -12.372 39.234 1.00 98.06 137 TRP A O 1
ATOM 1077 N N . ARG A 1 138 ? -21.970 -12.339 37.396 1.00 97.88 138 ARG A N 1
ATOM 1078 C CA . ARG A 1 138 ? -22.391 -13.655 36.892 1.00 97.88 138 ARG A CA 1
ATOM 1079 C C . ARG A 1 138 ? -22.009 -14.779 37.859 1.00 97.88 138 ARG A C 1
ATOM 1081 O O . ARG A 1 138 ? -22.796 -15.685 38.118 1.00 97.88 138 ARG A O 1
ATOM 1088 N N . LYS A 1 139 ? -20.817 -14.708 38.459 1.00 97.94 139 LYS A N 1
ATOM 1089 C CA . LYS A 1 139 ? -20.391 -15.662 39.495 1.00 97.94 139 LYS A CA 1
ATOM 1090 C C . LYS A 1 139 ? -21.197 -15.510 40.789 1.00 97.94 139 LYS A C 1
ATOM 1092 O O . LYS A 1 139 ? -21.465 -16.511 41.452 1.00 97.94 139 LYS A O 1
ATOM 1097 N N . ARG A 1 140 ? -21.566 -14.281 41.169 1.00 97.12 140 ARG A N 1
ATOM 1098 C CA . ARG A 1 140 ? -22.357 -14.000 42.380 1.00 97.12 140 ARG A CA 1
ATOM 1099 C C . ARG A 1 140 ? -23.797 -14.500 42.248 1.00 97.12 140 ARG A C 1
ATOM 1101 O O . ARG A 1 140 ? -24.231 -15.252 43.114 1.00 97.12 140 ARG A O 1
ATOM 1108 N N . THR A 1 141 ? -24.476 -14.165 41.154 1.00 96.38 141 THR A N 1
ATOM 1109 C CA . THR A 1 141 ? -25.837 -14.645 40.828 1.00 96.38 141 THR A CA 1
ATOM 1110 C C . THR A 1 141 ? -25.903 -16.169 40.692 1.00 96.38 141 THR A C 1
ATOM 1112 O O . THR A 1 141 ? -26.884 -16.787 41.086 1.00 96.38 141 THR A O 1
ATOM 1115 N N . GLY A 1 142 ? -24.827 -16.812 40.223 1.00 96.06 142 GLY A N 1
ATOM 1116 C CA . GLY A 1 142 ? -24.730 -18.275 40.204 1.00 96.06 142 GLY A CA 1
ATOM 1117 C C . GLY A 1 142 ? -24.702 -18.935 41.592 1.00 96.06 142 GLY A C 1
ATOM 1118 O O . GLY A 1 142 ? -25.090 -20.095 41.708 1.00 96.06 142 GLY A O 1
ATOM 1119 N N . ARG A 1 143 ? -24.250 -18.222 42.635 1.00 96.75 143 ARG A N 1
ATOM 1120 C CA . ARG A 1 143 ? -24.206 -18.718 44.026 1.00 96.75 143 ARG A CA 1
ATOM 1121 C C . ARG A 1 143 ? -25.466 -18.391 44.818 1.00 96.75 143 ARG A C 1
ATOM 1123 O O . ARG A 1 143 ? -25.834 -19.162 45.692 1.00 96.75 143 ARG A O 1
ATOM 1130 N N . ASP A 1 144 ? -26.061 -17.240 44.543 1.00 95.31 144 ASP A N 1
ATOM 1131 C CA . ASP A 1 144 ? -27.187 -16.678 45.283 1.00 95.31 144 ASP A CA 1
ATOM 1132 C C . ASP A 1 144 ? -28.198 -16.145 44.264 1.00 95.31 144 ASP A C 1
ATOM 1134 O O . ASP A 1 144 ? -28.109 -14.998 43.816 1.00 95.31 144 ASP A O 1
ATOM 1138 N N . ARG A 1 145 ? -29.074 -17.045 43.797 1.00 92.44 145 ARG A N 1
ATOM 1139 C CA . ARG A 1 145 ? -29.967 -16.777 42.660 1.00 92.44 145 ARG A CA 1
ATOM 1140 C C . ARG A 1 145 ? -31.032 -15.742 42.986 1.00 92.44 145 ARG A C 1
ATOM 1142 O O . ARG A 1 145 ? -31.390 -14.991 42.089 1.00 92.44 145 ARG A O 1
ATOM 1149 N N . ASP A 1 146 ? -31.464 -15.663 44.239 1.00 96.19 146 ASP A N 1
ATOM 1150 C CA . ASP A 1 146 ? -32.551 -14.779 44.676 1.00 96.19 146 ASP A CA 1
ATOM 1151 C C . ASP A 1 146 ? -32.042 -13.380 45.070 1.00 96.19 146 ASP A C 1
ATOM 1153 O O . ASP A 1 146 ? -32.782 -12.536 45.568 1.00 96.19 146 ASP A O 1
ATOM 1157 N N . ASN A 1 147 ? -30.756 -13.106 44.837 1.00 96.56 147 ASN A N 1
ATOM 1158 C CA . ASN A 1 147 ? -30.147 -11.820 45.131 1.00 96.56 147 ASN A CA 1
ATOM 1159 C C . ASN A 1 147 ? -30.503 -10.778 44.059 1.00 96.56 147 ASN A C 1
ATOM 1161 O O . ASN A 1 147 ? -29.767 -10.599 43.084 1.00 96.56 147 ASN A O 1
ATOM 1165 N N . GLU A 1 148 ? -31.617 -10.073 44.258 1.00 97.19 148 GLU A N 1
ATOM 1166 C CA . GLU A 1 148 ? -32.127 -9.036 43.345 1.00 97.19 148 GLU A CA 1
ATOM 1167 C C . GLU A 1 148 ? -31.077 -7.964 43.015 1.00 97.19 148 GLU A C 1
ATOM 1169 O O . GLU A 1 148 ? -30.927 -7.562 41.860 1.00 97.19 148 GLU A O 1
ATOM 1174 N N . LEU A 1 149 ? -30.280 -7.546 44.007 1.00 96.19 149 LEU A N 1
ATOM 1175 C CA . LEU A 1 149 ? -29.197 -6.586 43.793 1.00 96.19 149 LEU A CA 1
ATOM 1176 C C . LEU A 1 149 ? -28.152 -7.143 42.819 1.00 96.19 149 LEU A C 1
ATOM 1178 O O . LEU A 1 149 ? -27.738 -6.443 41.899 1.00 96.19 149 LEU A O 1
ATOM 1182 N N . ALA A 1 150 ? -27.727 -8.397 42.991 1.00 96.38 150 ALA A N 1
ATOM 1183 C CA . ALA A 1 150 ? -26.744 -9.016 42.105 1.00 96.38 150 ALA A CA 1
ATOM 1184 C C . ALA A 1 150 ? -27.280 -9.201 40.676 1.00 96.38 150 ALA A C 1
ATOM 1186 O O . ALA A 1 150 ? -26.506 -9.066 39.728 1.00 96.38 150 ALA A O 1
ATOM 1187 N N . GLN A 1 151 ? -28.577 -9.4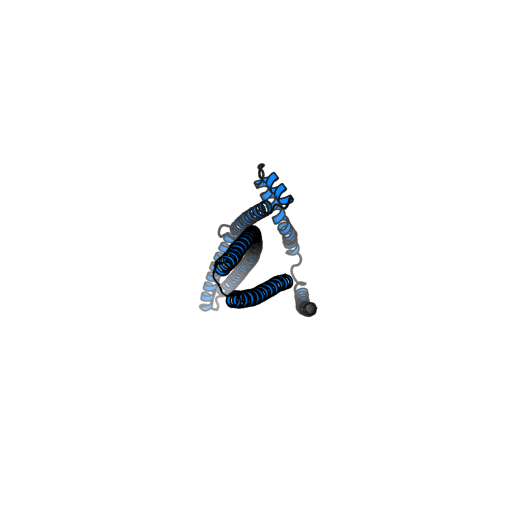85 40.517 1.00 96.75 151 GLN A N 1
ATOM 1188 C CA . GLN A 1 151 ? -29.226 -9.558 39.205 1.00 96.75 151 GLN A CA 1
ATOM 1189 C C . GLN A 1 151 ? -29.266 -8.183 38.526 1.00 96.75 151 GLN A C 1
ATOM 1191 O O . GLN A 1 151 ? -28.773 -8.042 37.409 1.00 96.75 151 GLN A O 1
ATOM 1196 N N . SER A 1 152 ? -29.740 -7.151 39.230 1.00 97.75 152 SER A N 1
ATOM 1197 C CA . SER A 1 152 ? -29.790 -5.779 38.710 1.00 97.75 152 SER A CA 1
ATOM 1198 C C . SER A 1 152 ? -28.398 -5.256 38.323 1.00 97.75 152 SER A C 1
ATOM 1200 O O . SER A 1 152 ? -28.214 -4.691 37.245 1.00 97.75 152 SER A O 1
ATOM 1202 N N . GLN A 1 153 ? -27.376 -5.501 39.150 1.00 97.88 153 GLN A N 1
ATOM 1203 C CA . GLN A 1 153 ? -26.003 -5.098 38.828 1.00 97.88 153 GLN A CA 1
ATOM 1204 C C . GLN A 1 153 ? -25.409 -5.887 37.652 1.00 97.88 153 GLN A C 1
ATOM 1206 O O . GLN A 1 153 ? -24.627 -5.330 36.880 1.00 97.88 153 GLN A O 1
ATOM 1211 N N . LEU A 1 154 ? -25.781 -7.162 37.476 1.00 97.88 154 LEU A N 1
ATOM 1212 C CA . LEU A 1 154 ? -25.377 -7.948 36.308 1.00 97.88 154 LEU A CA 1
ATOM 1213 C C . LEU A 1 154 ? -25.954 -7.365 35.013 1.00 97.88 154 LEU A C 1
ATOM 1215 O O . LEU A 1 154 ? -25.231 -7.283 34.019 1.00 97.88 154 LEU A O 1
ATOM 1219 N N . GLU A 1 155 ? -27.220 -6.952 35.018 1.00 97.88 155 GLU A N 1
ATOM 1220 C CA . GLU A 1 155 ? -27.863 -6.316 33.862 1.00 97.88 155 GLU A CA 1
ATOM 1221 C C . GLU A 1 155 ? -27.163 -5.008 33.487 1.00 97.88 155 GLU A C 1
ATOM 1223 O O . GLU A 1 155 ? -26.738 -4.849 32.342 1.00 97.88 155 GLU A O 1
ATOM 1228 N N . VAL A 1 156 ? -26.939 -4.119 34.463 1.00 97.69 156 VAL A N 1
ATOM 1229 C CA . VAL A 1 156 ? -26.239 -2.840 34.247 1.00 97.69 156 VAL A CA 1
ATOM 1230 C C . VAL A 1 156 ? -24.819 -3.063 33.721 1.00 97.69 156 VAL A C 1
ATOM 1232 O O . VAL A 1 156 ? -24.399 -2.407 32.766 1.00 97.69 156 VAL A O 1
ATOM 1235 N N . ALA A 1 157 ? -24.073 -4.003 34.309 1.00 97.44 157 ALA A N 1
ATOM 1236 C CA . ALA A 1 157 ? -22.720 -4.321 33.861 1.00 97.44 157 ALA A CA 1
ATOM 1237 C C . ALA A 1 157 ? -22.708 -4.880 32.426 1.00 97.44 157 ALA A C 1
ATOM 1239 O O . ALA A 1 157 ? -21.838 -4.511 31.638 1.00 97.44 157 ALA A O 1
ATOM 1240 N N . SER A 1 158 ? -23.688 -5.720 32.074 1.00 97.69 158 SER A N 1
ATOM 1241 C CA . SER A 1 158 ? -23.811 -6.304 30.731 1.00 97.69 158 SER A CA 1
ATOM 1242 C C . SER A 1 158 ? -24.192 -5.249 29.689 1.00 97.69 158 SER A C 1
ATOM 1244 O O . SER A 1 158 ? -23.655 -5.244 28.582 1.00 97.69 158 SER A O 1
ATOM 1246 N N . GLU A 1 159 ? -25.078 -4.311 30.038 1.00 97.88 159 GLU A N 1
ATOM 1247 C CA . GLU A 1 159 ? -25.423 -3.187 29.165 1.00 97.88 159 GLU A CA 1
ATOM 1248 C C . GLU A 1 159 ? -24.212 -2.269 28.932 1.00 97.88 159 GLU A C 1
ATOM 1250 O O . GLU A 1 159 ? -23.968 -1.824 27.806 1.00 97.88 159 GLU A O 1
ATOM 1255 N N . LEU A 1 160 ? -23.424 -2.003 29.980 1.00 97.25 160 LEU A N 1
ATOM 1256 C CA . LEU A 1 160 ? -22.197 -1.217 29.876 1.00 97.25 160 LEU A CA 1
ATOM 1257 C C . LEU A 1 160 ? -21.154 -1.905 28.983 1.00 97.25 160 LEU A C 1
ATOM 1259 O O . LEU A 1 160 ? -20.599 -1.252 28.099 1.00 97.25 160 LEU A O 1
ATOM 1263 N N . GLU A 1 161 ? -20.923 -3.209 29.173 1.00 98.00 161 GLU A N 1
ATOM 1264 C CA . GLU A 1 161 ? -20.043 -4.019 28.319 1.00 98.00 161 GLU A CA 1
ATOM 1265 C C . GLU A 1 161 ? -20.464 -3.908 26.846 1.00 98.00 161 GLU A C 1
ATOM 1267 O O . GLU A 1 161 ? -19.646 -3.565 25.990 1.00 98.00 161 GLU A O 1
ATOM 1272 N N . ALA A 1 162 ? -21.754 -4.097 26.550 1.00 97.69 162 ALA A N 1
ATOM 1273 C CA . ALA A 1 162 ? -22.282 -4.013 25.190 1.00 97.69 162 ALA A CA 1
ATOM 1274 C C . ALA A 1 162 ? -22.099 -2.617 24.565 1.00 97.69 162 ALA A C 1
ATOM 1276 O O . ALA A 1 162 ? -21.715 -2.500 23.397 1.00 97.69 162 ALA A O 1
ATOM 1277 N N . LYS A 1 163 ? -22.331 -1.541 25.331 1.00 97.56 163 LYS A N 1
ATOM 1278 C CA . LYS A 1 163 ? -22.119 -0.158 24.865 1.00 97.56 163 LYS A CA 1
ATOM 1279 C C . LYS A 1 163 ? -20.649 0.123 24.554 1.00 97.56 163 LYS A C 1
ATOM 1281 O O . LYS A 1 163 ? -20.356 0.752 23.535 1.00 97.56 163 LYS A O 1
ATOM 1286 N N . LEU A 1 164 ? -19.736 -0.337 25.411 1.00 97.25 164 LEU A N 1
ATOM 1287 C CA . LEU A 1 164 ? -18.294 -0.166 25.226 1.00 97.25 164 LEU A CA 1
ATOM 1288 C C . LEU A 1 164 ? -17.785 -0.964 24.024 1.00 97.25 164 LEU A C 1
ATOM 1290 O O . LEU A 1 164 ? -17.048 -0.413 23.205 1.00 97.25 164 LEU A O 1
ATOM 1294 N N . GLN A 1 165 ? -18.243 -2.207 23.863 1.00 97.81 165 GLN A N 1
ATOM 1295 C CA . GLN A 1 165 ? -17.926 -3.033 22.700 1.00 97.81 165 GLN A CA 1
ATOM 1296 C C . GLN A 1 165 ? -18.387 -2.356 21.404 1.00 97.81 165 GLN A C 1
ATOM 1298 O O . GLN A 1 165 ? -17.593 -2.173 20.485 1.00 97.81 165 GLN A O 1
ATOM 1303 N N . LEU A 1 166 ? -19.634 -1.874 21.357 1.00 96.19 166 LEU A N 1
ATOM 1304 C CA . LEU A 1 166 ? -20.166 -1.170 20.188 1.00 96.19 166 LEU A CA 1
ATOM 1305 C C . LEU A 1 166 ? -19.367 0.102 19.856 1.00 96.19 166 LEU A C 1
ATOM 1307 O O . LEU A 1 166 ? -19.158 0.422 18.683 1.00 96.19 166 LEU A O 1
ATOM 1311 N N . ALA A 1 167 ? -18.937 0.856 20.870 1.00 92.50 167 ALA A N 1
ATOM 1312 C CA . ALA A 1 167 ? -18.105 2.041 20.673 1.00 92.50 167 ALA A CA 1
ATOM 1313 C C . ALA A 1 167 ? -16.727 1.674 20.099 1.00 92.50 167 ALA A C 1
ATOM 1315 O O . ALA A 1 167 ? -16.261 2.322 19.157 1.00 92.50 167 ALA A O 1
ATOM 1316 N N . LEU A 1 168 ? -16.106 0.612 20.620 1.00 94.25 168 LEU A N 1
ATOM 1317 C CA . LEU A 1 168 ? -14.828 0.101 20.132 1.00 94.25 168 LEU A CA 1
ATOM 1318 C C . LEU A 1 168 ? -14.938 -0.413 18.689 1.00 94.25 168 LEU A C 1
ATOM 1320 O O . LEU A 1 168 ? -14.075 -0.108 17.867 1.00 94.25 168 LEU A O 1
ATOM 1324 N N . ASP A 1 169 ? -16.020 -1.111 18.347 1.00 93.75 169 ASP A N 1
ATOM 1325 C CA . ASP A 1 169 ? -16.274 -1.615 16.994 1.00 93.75 169 ASP A CA 1
ATOM 1326 C C . ASP A 1 169 ? -16.451 -0.477 15.984 1.00 93.75 169 ASP A C 1
ATOM 1328 O O . ASP A 1 169 ? -15.861 -0.505 14.901 1.00 93.75 169 ASP A O 1
ATOM 1332 N N . LYS A 1 170 ? -17.192 0.579 16.348 1.00 90.06 170 LYS A N 1
ATOM 1333 C CA . LYS A 1 170 ? -17.332 1.786 15.515 1.00 90.06 170 LYS A CA 1
ATOM 1334 C C . LYS A 1 170 ? -15.989 2.466 15.272 1.00 90.06 170 LYS A C 1
ATOM 1336 O O . LYS A 1 170 ? -15.698 2.859 14.141 1.00 90.06 170 LYS A O 1
ATOM 1341 N N . LEU A 1 171 ? -15.166 2.580 16.314 1.00 87.81 171 LEU A N 1
ATOM 1342 C CA . LEU A 1 171 ? -13.819 3.123 16.188 1.00 87.81 171 LEU A CA 1
ATOM 1343 C C . LEU A 1 171 ? -12.974 2.227 15.267 1.00 87.81 171 LEU A C 1
ATOM 1345 O O . LEU A 1 171 ? -12.371 2.706 14.313 1.00 87.81 171 LEU A O 1
ATOM 1349 N N . ASN A 1 172 ? -12.983 0.910 15.465 1.00 90.38 172 ASN A N 1
ATOM 1350 C CA . ASN A 1 172 ? -12.254 -0.039 14.621 1.00 90.38 172 ASN A CA 1
ATOM 1351 C C . ASN A 1 172 ? -12.660 0.033 13.146 1.00 90.38 172 ASN A C 1
ATOM 1353 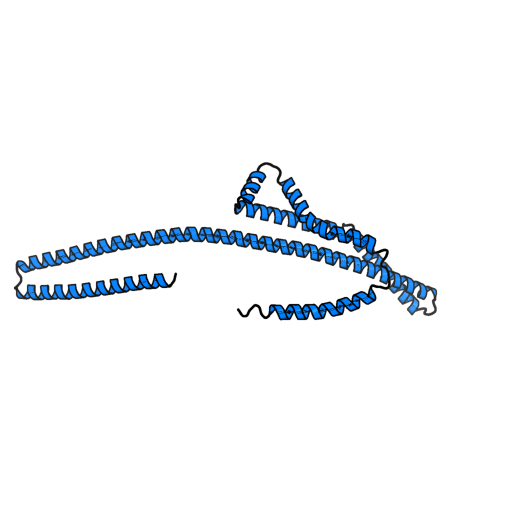O O . ASN A 1 172 ? -11.786 0.018 12.276 1.00 90.38 172 ASN A O 1
ATOM 1357 N N . LEU A 1 173 ? -13.956 0.162 12.864 1.00 89.31 173 LEU A N 1
ATOM 1358 C CA . LEU A 1 173 ? -14.476 0.317 11.510 1.00 89.31 173 LEU A CA 1
ATOM 1359 C C . LEU A 1 173 ? -13.901 1.567 10.837 1.00 89.31 173 LEU A C 1
ATOM 1361 O O . LEU A 1 173 ? -13.368 1.493 9.730 1.00 89.31 173 LEU A O 1
ATOM 1365 N N . GLN A 1 174 ? -13.947 2.708 11.522 1.00 85.31 174 GLN A N 1
ATOM 1366 C CA . GLN A 1 174 ? -13.393 3.960 11.008 1.00 85.31 174 GLN A CA 1
ATOM 1367 C C . GLN A 1 174 ? -11.867 3.887 10.812 1.00 85.31 174 GLN A C 1
ATOM 1369 O O . GLN A 1 174 ? -11.355 4.365 9.799 1.00 85.31 174 GLN A O 1
ATOM 1374 N N . ALA A 1 175 ? -11.136 3.226 11.720 1.00 86.75 175 ALA A N 1
ATOM 1375 C CA . ALA A 1 175 ? -9.708 2.954 11.527 1.00 86.75 175 ALA A CA 1
ATOM 1376 C C . ALA A 1 175 ? -9.465 2.082 10.287 1.00 86.75 175 ALA A C 1
ATOM 1378 O O . ALA A 1 175 ? -8.497 2.307 9.561 1.00 86.75 175 ALA A O 1
ATOM 1379 N N . GLY A 1 176 ? -10.333 1.099 10.036 1.00 84.88 176 GLY A N 1
ATOM 1380 C CA . GLY A 1 176 ? -10.305 0.265 8.836 1.00 84.88 176 GLY A CA 1
ATOM 1381 C C . GLY A 1 176 ? -10.446 1.089 7.558 1.00 84.88 176 GLY A C 1
ATOM 1382 O O . GLY A 1 176 ? -9.615 0.965 6.662 1.00 84.88 176 GLY A O 1
ATOM 1383 N N . VAL A 1 177 ? -11.425 1.998 7.507 1.00 82.50 177 VAL A N 1
ATOM 1384 C CA . VAL A 1 177 ? -11.625 2.912 6.367 1.00 82.50 177 VAL A CA 1
ATOM 1385 C C . VAL A 1 177 ? -10.384 3.775 6.120 1.00 82.50 177 VAL A C 1
ATOM 1387 O O . VAL A 1 177 ? -9.910 3.857 4.988 1.00 82.50 177 VAL A O 1
ATOM 1390 N N . LEU A 1 178 ? -9.805 4.366 7.171 1.00 82.75 178 LEU A N 1
ATOM 1391 C CA . LEU A 1 178 ? -8.591 5.180 7.047 1.00 82.75 178 LEU A CA 1
ATOM 1392 C C . LEU A 1 178 ? -7.379 4.364 6.577 1.00 82.75 178 LEU A C 1
ATOM 1394 O O . LEU A 1 178 ? -6.602 4.838 5.753 1.00 82.75 178 LEU A O 1
ATOM 1398 N N . ARG A 1 179 ? -7.209 3.131 7.069 1.00 88.25 179 ARG A N 1
ATOM 1399 C CA . ARG A 1 179 ? -6.143 2.233 6.592 1.00 88.25 179 ARG A CA 1
ATOM 1400 C C . ARG A 1 179 ? -6.321 1.890 5.118 1.00 88.25 179 ARG A C 1
ATOM 1402 O O . ARG A 1 179 ? -5.344 1.958 4.382 1.00 88.25 179 ARG A O 1
AT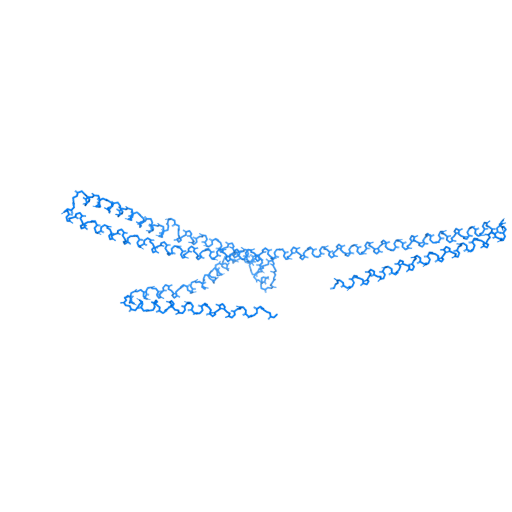OM 1409 N N . ASN A 1 180 ? -7.541 1.576 4.690 1.00 85.31 180 ASN A N 1
ATOM 1410 C CA . ASN A 1 180 ? -7.831 1.280 3.288 1.00 85.31 180 ASN A CA 1
ATOM 1411 C C . ASN A 1 180 ? -7.520 2.478 2.388 1.00 85.31 180 ASN A C 1
ATOM 1413 O O . ASN A 1 180 ? -6.884 2.304 1.355 1.00 85.31 180 ASN A O 1
ATOM 1417 N N . PHE A 1 181 ? -7.877 3.689 2.821 1.00 82.50 181 PHE A N 1
ATOM 1418 C CA . PHE A 1 181 ? -7.515 4.916 2.117 1.00 82.50 181 PHE A CA 1
ATOM 1419 C C . PHE A 1 181 ? -5.993 5.068 1.956 1.00 82.50 181 PHE A C 1
ATOM 1421 O O . PHE A 1 181 ? -5.509 5.298 0.850 1.00 82.50 181 PHE A O 1
ATOM 1428 N N . TYR A 1 182 ? -5.216 4.885 3.030 1.00 85.25 182 TYR A N 1
ATOM 1429 C CA . TYR A 1 182 ? -3.754 4.956 2.935 1.00 85.25 182 TYR A CA 1
ATOM 1430 C C . TYR A 1 182 ? -3.170 3.873 2.020 1.00 85.25 182 TYR A C 1
ATOM 1432 O O . TYR A 1 182 ? -2.275 4.175 1.234 1.00 85.25 182 TYR A O 1
ATOM 1440 N N . ASN A 1 183 ? -3.698 2.648 2.075 1.00 87.62 183 ASN A N 1
ATOM 1441 C CA . ASN A 1 183 ? -3.277 1.562 1.191 1.00 87.62 183 ASN A CA 1
ATOM 1442 C C . ASN A 1 183 ? -3.573 1.887 -0.284 1.00 87.62 183 ASN A C 1
ATOM 1444 O O . ASN A 1 183 ? -2.757 1.594 -1.151 1.00 87.62 183 ASN A O 1
ATOM 1448 N N . GLU A 1 184 ? -4.709 2.523 -0.583 1.00 82.44 184 GLU A N 1
ATOM 1449 C CA . GLU A 1 184 ? -5.040 2.968 -1.941 1.00 82.44 184 GLU A CA 1
ATOM 1450 C C . GLU A 1 184 ? -4.069 4.053 -2.431 1.00 82.44 184 GLU A C 1
ATOM 1452 O O . GLU A 1 184 ? -3.603 4.007 -3.572 1.00 82.44 184 GLU A O 1
ATOM 1457 N N . CYS A 1 185 ? -3.703 5.008 -1.569 1.00 80.06 185 CYS A N 1
ATOM 1458 C CA . CYS A 1 185 ? -2.675 5.994 -1.895 1.00 80.06 185 CYS A CA 1
ATOM 1459 C C . CYS A 1 185 ? -1.311 5.338 -2.164 1.00 80.06 185 CYS A C 1
ATOM 1461 O O . CYS A 1 185 ? -0.636 5.705 -3.124 1.00 80.06 185 CYS A O 1
ATOM 1463 N N . GLU A 1 186 ? -0.911 4.361 -1.348 1.00 87.12 186 GLU A N 1
ATOM 1464 C CA . GLU A 1 186 ? 0.328 3.597 -1.540 1.00 87.12 186 GLU A CA 1
ATOM 1465 C C . GLU A 1 186 ? 0.297 2.783 -2.846 1.00 87.12 186 GLU A C 1
ATOM 1467 O O . GLU A 1 186 ? 1.281 2.780 -3.584 1.00 87.12 186 GLU A O 1
ATOM 1472 N N . ALA A 1 187 ? -0.841 2.178 -3.198 1.00 84.94 187 ALA A N 1
ATOM 1473 C CA . ALA A 1 187 ? -1.012 1.464 -4.463 1.00 84.94 187 ALA A CA 1
ATOM 1474 C C . ALA A 1 187 ? -0.871 2.394 -5.680 1.00 84.94 187 ALA A C 1
ATOM 1476 O O . ALA A 1 187 ? -0.206 2.050 -6.655 1.00 84.94 187 ALA A O 1
ATOM 1477 N N . ARG A 1 188 ? -1.433 3.609 -5.619 1.00 80.38 188 ARG A N 1
ATOM 1478 C CA . ARG A 1 188 ? -1.257 4.617 -6.681 1.00 80.38 188 ARG A CA 1
ATOM 1479 C C . ARG A 1 188 ? 0.198 5.066 -6.817 1.00 80.38 188 ARG A C 1
ATOM 1481 O O . ARG A 1 188 ? 0.659 5.285 -7.933 1.00 80.38 188 ARG A O 1
ATOM 1488 N N . LEU A 1 189 ? 0.932 5.163 -5.708 1.00 82.25 189 LEU A N 1
ATOM 1489 C CA . LEU A 1 189 ? 2.369 5.445 -5.747 1.00 82.25 189 LEU A CA 1
ATOM 1490 C C . LEU A 1 189 ? 3.164 4.302 -6.383 1.00 82.25 189 LEU A C 1
ATOM 1492 O O . LEU A 1 189 ? 4.073 4.575 -7.158 1.00 82.25 189 LEU A O 1
ATOM 1496 N N . ALA A 1 190 ? 2.791 3.048 -6.128 1.00 83.50 190 ALA A N 1
ATOM 1497 C CA . ALA A 1 190 ? 3.418 1.901 -6.783 1.00 83.50 190 ALA A CA 1
ATOM 1498 C C . ALA A 1 190 ? 3.193 1.910 -8.306 1.00 83.50 190 ALA A C 1
ATOM 1500 O O . ALA A 1 190 ? 4.101 1.594 -9.067 1.00 83.50 190 ALA A O 1
ATOM 1501 N N . VAL A 1 191 ? 2.013 2.340 -8.765 1.00 80.50 191 VAL A N 1
ATOM 1502 C CA . VAL A 1 191 ? 1.755 2.553 -10.199 1.00 80.50 191 VAL A CA 1
ATOM 1503 C C . VAL A 1 191 ? 2.673 3.641 -10.768 1.00 80.50 191 VAL A C 1
ATOM 1505 O O . VAL A 1 191 ? 3.247 3.451 -11.836 1.00 80.50 191 VAL A O 1
ATOM 1508 N N . MET A 1 192 ? 2.868 4.756 -10.052 1.00 77.38 192 MET A N 1
ATOM 1509 C CA . MET A 1 192 ? 3.827 5.792 -10.467 1.00 77.38 192 MET A CA 1
ATOM 1510 C C . MET A 1 192 ? 5.268 5.267 -10.537 1.00 77.38 192 MET A C 1
ATOM 1512 O O . MET A 1 192 ? 6.008 5.647 -11.441 1.00 77.38 192 MET A O 1
ATOM 1516 N N . ASP A 1 193 ? 5.665 4.381 -9.620 1.00 81.31 193 ASP A N 1
ATOM 1517 C CA . ASP A 1 193 ? 6.978 3.728 -9.669 1.00 81.31 193 ASP A CA 1
ATOM 1518 C C . ASP A 1 193 ? 7.129 2.803 -10.881 1.00 81.31 193 ASP A C 1
ATOM 1520 O O . ASP A 1 193 ? 8.216 2.739 -11.454 1.00 81.31 193 ASP A O 1
ATOM 1524 N N . GLY A 1 194 ? 6.049 2.122 -11.279 1.00 80.12 194 GLY A N 1
ATOM 1525 C CA . GLY A 1 194 ? 5.996 1.323 -12.504 1.00 80.12 194 GLY A CA 1
ATOM 1526 C C . GLY A 1 194 ? 6.239 2.182 -13.742 1.00 80.12 194 GLY A C 1
ATOM 1527 O O . GLY A 1 194 ? 7.185 1.927 -14.479 1.00 80.12 194 GLY A O 1
ATOM 1528 N N . TYR A 1 195 ? 5.493 3.282 -13.891 1.00 77.50 195 TYR A N 1
ATOM 1529 C CA . TYR A 1 195 ? 5.704 4.232 -14.994 1.00 77.50 195 TYR A CA 1
ATOM 1530 C C . TYR A 1 195 ? 7.135 4.774 -15.046 1.00 77.50 195 TYR A C 1
ATOM 1532 O O . TYR A 1 195 ? 7.707 4.939 -16.120 1.00 77.50 195 TYR A O 1
ATOM 1540 N N . ARG A 1 196 ? 7.741 5.035 -13.884 1.00 78.75 196 ARG A N 1
ATOM 1541 C CA . ARG A 1 196 ? 9.152 5.423 -13.805 1.00 78.75 196 ARG A CA 1
ATOM 1542 C C . ARG A 1 196 ? 10.066 4.339 -14.371 1.00 78.75 196 ARG A C 1
ATOM 1544 O O . ARG A 1 196 ? 10.993 4.652 -15.112 1.00 78.75 196 ARG A O 1
ATOM 1551 N N . GLN A 1 197 ? 9.852 3.085 -13.989 1.00 80.62 197 GLN A N 1
ATOM 1552 C CA . GLN A 1 197 ? 10.672 1.979 -14.468 1.00 80.62 197 GLN A CA 1
ATOM 1553 C C . GLN A 1 197 ? 10.532 1.799 -15.984 1.00 80.62 197 GLN A C 1
ATOM 1555 O O . GLN A 1 197 ? 11.542 1.619 -16.661 1.00 80.62 197 GLN A O 1
ATOM 1560 N N . ASP A 1 198 ? 9.320 1.958 -16.514 1.00 81.00 198 ASP A N 1
ATOM 1561 C CA . ASP A 1 198 ? 9.050 1.898 -17.952 1.00 81.00 198 ASP A CA 1
ATOM 1562 C C . ASP A 1 198 ? 9.776 3.015 -18.718 1.00 81.00 198 ASP A C 1
ATOM 1564 O O . ASP A 1 198 ? 10.358 2.767 -19.774 1.00 81.00 198 ASP A O 1
ATOM 1568 N N . MET A 1 199 ? 9.815 4.238 -18.176 1.00 79.19 199 MET A N 1
ATOM 1569 C CA . MET A 1 199 ? 10.561 5.357 -18.773 1.00 79.19 199 MET A CA 1
ATOM 1570 C C . MET A 1 199 ? 12.074 5.108 -18.785 1.00 79.19 199 MET A C 1
ATOM 1572 O O . MET A 1 199 ? 12.744 5.416 -19.771 1.00 79.19 199 MET A O 1
ATOM 1576 N N . VAL A 1 200 ? 12.621 4.543 -17.703 1.00 81.50 200 VAL A N 1
ATOM 1577 C CA . VAL A 1 200 ? 14.046 4.179 -17.624 1.00 81.50 200 VAL A CA 1
ATOM 1578 C C . VAL A 1 200 ? 14.387 3.099 -18.648 1.00 81.50 200 VAL A C 1
ATOM 1580 O O . VAL A 1 200 ? 15.387 3.222 -19.355 1.00 81.50 200 VAL A O 1
ATOM 1583 N N . GLU A 1 201 ? 13.554 2.064 -18.758 1.00 81.69 201 GLU A N 1
ATOM 1584 C CA . GLU A 1 201 ? 13.784 0.981 -19.714 1.00 81.69 201 GLU A CA 1
ATOM 1585 C C . GLU A 1 201 ? 13.616 1.461 -21.162 1.00 81.69 201 GLU A C 1
ATOM 1587 O O . GLU A 1 201 ? 14.421 1.104 -22.017 1.00 81.69 201 GLU A O 1
ATOM 1592 N N . SER A 1 202 ? 12.656 2.352 -21.431 1.00 81.62 202 SER A N 1
ATOM 1593 C CA . SER A 1 202 ? 12.473 2.958 -22.758 1.00 81.62 202 SER A CA 1
ATOM 1594 C C . SER A 1 202 ? 13.726 3.711 -23.217 1.00 81.62 202 SER A C 1
ATOM 1596 O O . SER A 1 202 ? 14.207 3.478 -24.322 1.00 81.62 202 SER A O 1
ATOM 1598 N N . ARG A 1 203 ? 14.335 4.535 -22.351 1.00 80.44 203 ARG A N 1
ATOM 1599 C CA . ARG A 1 203 ? 15.603 5.212 -22.687 1.00 80.44 203 ARG A CA 1
ATOM 1600 C C . ARG A 1 203 ? 16.755 4.245 -22.888 1.00 80.44 203 ARG A C 1
ATOM 1602 O O . ARG A 1 203 ? 17.576 4.430 -23.778 1.00 80.44 203 ARG A O 1
ATOM 1609 N N . ARG A 1 204 ? 16.828 3.203 -22.062 1.00 81.50 204 ARG A N 1
ATOM 1610 C CA . ARG A 1 204 ? 17.851 2.170 -22.215 1.00 81.50 204 ARG A CA 1
ATOM 1611 C C . ARG A 1 204 ? 17.740 1.490 -23.581 1.00 81.50 204 ARG A C 1
ATOM 1613 O O . ARG A 1 204 ? 18.764 1.214 -24.201 1.00 81.50 204 ARG A O 1
ATOM 1620 N N . LEU A 1 205 ? 16.520 1.233 -24.050 1.00 83.31 205 LEU A N 1
ATOM 1621 C CA . LEU A 1 205 ? 16.272 0.694 -25.385 1.00 83.31 205 LEU A CA 1
ATOM 1622 C C . LEU A 1 205 ? 16.680 1.678 -26.487 1.00 83.31 205 LEU A C 1
ATOM 1624 O O . LEU A 1 205 ? 17.310 1.252 -27.448 1.00 83.31 205 LEU A O 1
ATOM 1628 N N . GLU A 1 206 ? 16.403 2.975 -26.336 1.00 83.12 206 GLU A N 1
ATOM 1629 C CA . GLU A 1 206 ? 16.864 4.008 -27.279 1.00 83.12 206 GLU A CA 1
ATOM 1630 C C . GLU A 1 206 ? 18.400 4.061 -27.371 1.00 83.12 206 GLU A C 1
ATOM 1632 O O . GLU A 1 206 ? 18.960 4.045 -28.468 1.00 83.12 206 GLU A O 1
ATOM 1637 N N . GLU A 1 207 ? 19.102 4.041 -26.234 1.00 86.12 207 GLU A N 1
ATOM 1638 C CA . GLU A 1 207 ? 20.570 4.001 -26.192 1.00 86.12 207 GLU A CA 1
ATOM 1639 C C . GLU A 1 207 ? 21.135 2.728 -26.838 1.00 86.12 207 GLU A C 1
ATOM 1641 O O . GLU A 1 207 ? 22.127 2.774 -27.572 1.00 86.12 207 GLU A O 1
ATOM 1646 N N . LEU A 1 208 ? 20.514 1.575 -26.571 1.00 85.00 208 LEU A N 1
ATOM 1647 C CA . LEU A 1 208 ? 20.898 0.302 -27.178 1.00 85.00 208 LEU A CA 1
ATOM 1648 C C . LEU A 1 208 ? 20.647 0.298 -28.687 1.00 85.00 208 LEU A C 1
ATOM 1650 O O . LEU A 1 208 ? 21.507 -0.184 -29.423 1.00 85.00 208 LEU A O 1
ATOM 1654 N N . SER A 1 209 ? 19.528 0.860 -29.147 1.00 84.94 209 SER A N 1
ATOM 1655 C CA . SER A 1 209 ? 19.229 1.022 -30.572 1.00 84.94 209 SER A CA 1
ATOM 1656 C C . SER A 1 209 ? 20.310 1.859 -31.248 1.00 84.94 209 SER A C 1
ATOM 1658 O O . SER A 1 209 ? 20.961 1.373 -32.167 1.00 84.94 209 SER A O 1
ATOM 1660 N N . GLY A 1 210 ? 20.612 3.048 -30.716 1.00 83.50 210 GLY A N 1
ATOM 1661 C CA . GLY A 1 210 ? 21.637 3.920 -31.296 1.00 83.50 210 GLY A CA 1
ATOM 1662 C C . GLY A 1 210 ? 23.030 3.280 -31.326 1.00 83.50 210 GLY A C 1
ATOM 1663 O O . GLY A 1 210 ? 23.777 3.436 -32.290 1.00 83.50 210 GLY A O 1
ATOM 1664 N N . ARG A 1 211 ? 23.393 2.497 -30.302 1.00 86.62 211 ARG A N 1
ATOM 1665 C CA . ARG A 1 211 ? 24.644 1.717 -30.310 1.00 86.62 211 ARG A CA 1
ATOM 1666 C C . ARG A 1 211 ? 24.627 0.598 -31.346 1.00 86.62 211 ARG A C 1
ATOM 1668 O O . ARG A 1 211 ? 25.665 0.317 -31.941 1.00 86.62 211 ARG A O 1
ATOM 1675 N N . THR A 1 212 ? 23.482 -0.048 -31.531 1.00 84.62 212 THR A N 1
ATOM 1676 C CA . THR A 1 212 ? 23.315 -1.120 -32.514 1.00 84.62 212 THR A CA 1
ATOM 1677 C C . THR A 1 212 ? 23.461 -0.570 -33.927 1.00 84.62 212 THR A C 1
ATOM 1679 O O . THR A 1 212 ? 24.202 -1.155 -34.710 1.00 84.62 212 THR A O 1
ATOM 1682 N N . ASP A 1 213 ? 22.897 0.603 -34.218 1.00 85.19 213 ASP A N 1
ATOM 1683 C CA . ASP A 1 213 ? 23.038 1.269 -35.519 1.00 85.19 213 ASP A CA 1
ATOM 1684 C C . ASP A 1 213 ? 24.510 1.553 -35.861 1.00 85.19 213 ASP A C 1
ATOM 1686 O O . ASP A 1 213 ? 24.957 1.311 -36.982 1.00 85.19 213 ASP A O 1
ATOM 1690 N N . VAL A 1 214 ? 25.308 1.988 -34.878 1.00 86.12 214 VAL A N 1
ATOM 1691 C CA . VAL A 1 214 ? 26.756 2.197 -35.063 1.00 86.12 214 VAL A CA 1
ATOM 1692 C C . VAL A 1 214 ? 27.483 0.881 -35.349 1.00 86.12 214 VAL A C 1
ATOM 1694 O O . VAL A 1 214 ? 28.369 0.839 -36.203 1.00 86.12 214 VAL A O 1
ATOM 1697 N N . VAL A 1 215 ? 27.128 -0.199 -34.648 1.00 86.25 215 VAL A N 1
ATOM 1698 C CA . VAL A 1 215 ? 27.719 -1.527 -34.878 1.00 86.25 215 VAL A CA 1
ATOM 1699 C C . VAL A 1 215 ? 27.352 -2.054 -36.265 1.00 86.25 215 VAL A C 1
ATOM 1701 O O . VAL A 1 215 ? 28.230 -2.579 -36.949 1.00 86.25 215 VAL A O 1
ATOM 1704 N N . ILE A 1 216 ? 26.100 -1.877 -36.698 1.00 83.06 216 ILE A N 1
ATOM 1705 C CA . ILE A 1 216 ? 25.637 -2.248 -38.041 1.00 83.06 216 ILE A CA 1
ATOM 1706 C C . ILE A 1 216 ? 26.422 -1.464 -39.095 1.00 83.06 216 ILE A C 1
ATOM 1708 O O . ILE A 1 216 ? 27.060 -2.078 -39.947 1.00 83.06 216 ILE A O 1
ATOM 1712 N N . ALA A 1 217 ? 26.495 -0.135 -38.981 1.00 85.56 217 ALA A N 1
ATOM 1713 C CA . ALA A 1 217 ? 27.247 0.701 -39.918 1.00 85.56 217 ALA A CA 1
ATOM 1714 C C . ALA A 1 217 ? 28.741 0.317 -39.983 1.00 85.56 217 ALA A C 1
ATOM 1716 O O . ALA A 1 217 ? 29.352 0.294 -41.054 1.00 85.56 217 ALA A O 1
ATOM 1717 N N . HIS A 1 218 ? 29.344 -0.031 -38.842 1.00 86.12 218 HIS A N 1
A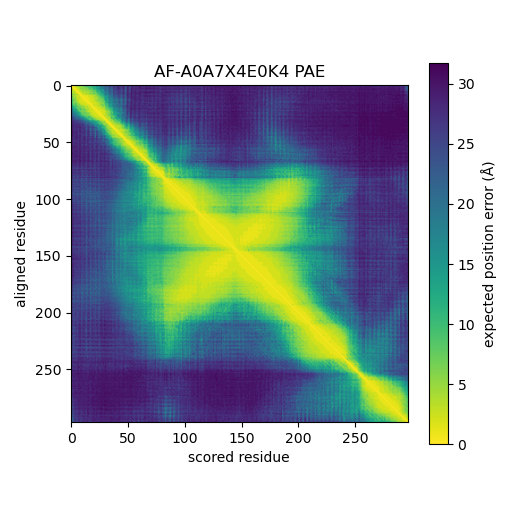TOM 1718 C CA . HIS A 1 218 ? 30.722 -0.520 -38.787 1.00 86.12 218 HIS A CA 1
ATOM 1719 C C . HIS A 1 218 ? 30.884 -1.891 -39.467 1.00 86.12 218 HIS A C 1
ATOM 1721 O O . HIS A 1 218 ? 31.856 -2.112 -40.198 1.00 86.12 218 HIS A O 1
ATOM 1727 N N . ALA A 1 219 ? 29.950 -2.818 -39.242 1.00 81.38 219 ALA A N 1
ATOM 1728 C CA . ALA A 1 219 ? 29.951 -4.134 -39.872 1.00 81.38 219 ALA A CA 1
ATOM 1729 C C . ALA A 1 219 ? 29.797 -4.023 -41.396 1.00 81.38 219 ALA A C 1
ATOM 1731 O O . ALA A 1 219 ? 30.591 -4.614 -42.126 1.00 81.38 219 ALA A O 1
ATOM 1732 N N . GLU A 1 220 ? 28.863 -3.201 -41.878 1.00 86.81 220 GLU A N 1
ATOM 1733 C CA . GLU A 1 220 ? 28.673 -2.919 -43.306 1.00 86.81 220 GLU A CA 1
ATOM 1734 C C . GLU A 1 220 ? 29.936 -2.323 -43.942 1.00 86.81 220 GLU A C 1
ATOM 1736 O O . GLU A 1 220 ? 30.387 -2.782 -44.994 1.00 86.81 220 GLU A O 1
ATOM 1741 N N . GLY A 1 221 ? 30.572 -1.352 -43.275 1.00 85.69 221 GLY A N 1
ATOM 1742 C CA . GLY A 1 221 ? 31.837 -0.777 -43.732 1.00 85.69 221 GLY A CA 1
ATOM 1743 C C . GLY A 1 221 ? 32.970 -1.804 -43.799 1.00 85.69 221 GLY A C 1
ATOM 1744 O O . GLY A 1 221 ? 33.751 -1.812 -44.755 1.00 85.69 221 GLY A O 1
ATOM 1745 N N . THR A 1 222 ? 33.034 -2.709 -42.822 1.00 85.88 222 THR A N 1
ATOM 1746 C CA . THR A 1 222 ? 34.027 -3.791 -42.785 1.00 85.88 222 THR A CA 1
ATOM 1747 C C . THR A 1 222 ? 33.788 -4.802 -43.908 1.00 85.88 222 THR A C 1
ATOM 1749 O O . THR A 1 222 ? 34.727 -5.158 -44.618 1.00 85.88 222 THR A O 1
ATOM 1752 N N . LEU A 1 223 ? 32.538 -5.217 -44.132 1.00 82.06 223 LEU A N 1
ATOM 1753 C CA . LEU A 1 223 ? 32.166 -6.117 -45.228 1.00 82.06 223 LEU A CA 1
ATOM 1754 C C . LEU A 1 223 ? 32.481 -5.502 -46.595 1.00 82.06 223 LEU A C 1
ATOM 1756 O O . LEU A 1 223 ? 33.063 -6.168 -47.450 1.00 82.06 223 LEU A O 1
ATOM 1760 N N . ALA A 1 224 ? 32.193 -4.213 -46.790 1.00 81.56 224 ALA A N 1
ATOM 1761 C CA . ALA A 1 224 ? 32.543 -3.505 -48.018 1.00 81.56 224 ALA A CA 1
ATOM 1762 C C . ALA A 1 224 ? 34.066 -3.436 -48.243 1.00 81.56 224 ALA A C 1
ATOM 1764 O O . ALA A 1 224 ? 34.534 -3.533 -49.381 1.00 81.56 224 ALA A O 1
ATOM 1765 N N . ALA A 1 225 ? 34.857 -3.275 -47.176 1.00 84.62 225 ALA A N 1
ATOM 1766 C CA . ALA A 1 225 ? 36.316 -3.292 -47.255 1.00 84.62 225 ALA A CA 1
ATOM 1767 C C . ALA A 1 225 ? 36.853 -4.684 -47.627 1.00 84.62 225 ALA A C 1
ATOM 1769 O O . ALA A 1 225 ? 37.680 -4.784 -48.536 1.00 84.62 225 ALA A O 1
ATOM 1770 N N . ILE A 1 226 ? 36.333 -5.741 -46.992 1.00 83.81 226 ILE A N 1
ATOM 1771 C CA . ILE A 1 226 ? 36.663 -7.137 -47.314 1.00 83.81 226 ILE A CA 1
ATOM 1772 C C . ILE A 1 226 ? 36.309 -7.439 -48.772 1.00 83.81 226 ILE A C 1
ATOM 1774 O O . ILE A 1 226 ? 37.151 -7.949 -49.503 1.00 83.81 226 ILE A O 1
ATOM 1778 N N . GLY A 1 227 ? 35.115 -7.055 -49.234 1.00 81.56 227 GLY A N 1
ATOM 1779 C CA . GLY A 1 227 ? 34.703 -7.245 -50.627 1.00 81.56 227 GLY A CA 1
ATOM 1780 C C . GLY A 1 227 ? 35.654 -6.570 -51.621 1.00 81.56 227 GLY A C 1
ATOM 1781 O O . GLY A 1 227 ? 36.078 -7.187 -52.596 1.00 81.56 227 GLY A O 1
ATOM 1782 N N . LYS A 1 228 ? 36.081 -5.328 -51.349 1.00 84.50 228 LYS A N 1
ATOM 1783 C CA . LYS A 1 228 ? 37.078 -4.627 -52.183 1.00 84.50 228 LYS A CA 1
ATOM 1784 C C . LYS A 1 228 ? 38.442 -5.314 -52.174 1.00 84.50 228 LYS A C 1
ATOM 1786 O O . LYS A 1 228 ? 39.106 -5.340 -53.209 1.00 84.50 228 LYS A O 1
ATOM 1791 N N . GLN A 1 229 ? 38.880 -5.824 -51.025 1.00 85.25 229 GLN A N 1
ATOM 1792 C CA . GLN A 1 229 ? 40.134 -6.566 -50.915 1.00 85.25 229 GLN A CA 1
ATOM 1793 C C . GLN A 1 229 ? 40.061 -7.880 -51.697 1.00 85.25 229 GLN A C 1
ATOM 1795 O O . GLN A 1 229 ? 40.945 -8.143 -52.504 1.00 85.25 229 GLN A O 1
ATOM 1800 N N . PHE A 1 230 ? 38.975 -8.634 -51.539 1.00 84.25 230 PHE A N 1
ATOM 1801 C CA . PHE A 1 230 ? 38.746 -9.889 -52.244 1.00 84.25 230 PHE A CA 1
ATOM 1802 C C . PHE A 1 230 ? 38.770 -9.704 -53.765 1.00 84.25 230 PHE A C 1
ATOM 1804 O O . PHE A 1 230 ? 39.468 -10.434 -54.459 1.00 84.25 230 PHE A O 1
ATOM 1811 N N . VAL A 1 231 ? 38.094 -8.675 -54.295 1.00 81.00 231 VAL A N 1
ATOM 1812 C CA . VAL A 1 231 ? 38.128 -8.358 -55.736 1.00 81.00 231 VAL A CA 1
ATOM 1813 C C . VAL A 1 231 ? 39.548 -8.028 -56.212 1.00 81.00 231 VAL A C 1
ATOM 1815 O O . VAL A 1 231 ? 39.955 -8.477 -57.281 1.00 81.00 231 VAL A O 1
ATOM 1818 N N . ARG A 1 232 ? 40.329 -7.273 -55.426 1.00 83.25 232 ARG A N 1
ATOM 1819 C CA . ARG A 1 232 ? 41.730 -6.958 -55.762 1.00 83.25 232 ARG A CA 1
ATOM 1820 C C . ARG A 1 232 ? 42.621 -8.196 -55.756 1.00 83.25 232 ARG A C 1
ATOM 1822 O O . ARG A 1 232 ? 43.472 -8.328 -56.629 1.00 83.25 232 ARG A O 1
ATOM 1829 N N . GLU A 1 233 ? 42.450 -9.072 -54.773 1.00 79.31 233 GLU A N 1
ATOM 1830 C CA . GLU A 1 233 ? 43.203 -10.322 -54.669 1.00 79.31 233 GLU A CA 1
ATOM 1831 C C . GLU A 1 233 ? 42.830 -11.282 -55.802 1.00 79.31 233 GLU A C 1
ATOM 1833 O O . GLU A 1 233 ? 43.721 -11.839 -56.437 1.00 79.31 233 GLU A O 1
ATOM 1838 N N . ALA A 1 234 ? 41.542 -11.403 -56.130 1.00 72.19 234 ALA A N 1
ATOM 1839 C CA . ALA A 1 234 ? 41.066 -12.195 -57.259 1.00 72.19 234 ALA A CA 1
ATOM 1840 C C . ALA A 1 234 ? 41.623 -11.687 -58.601 1.00 72.19 234 ALA A C 1
ATOM 1842 O O . ALA A 1 234 ? 42.087 -12.486 -59.410 1.00 72.19 234 ALA A O 1
ATOM 1843 N N . ASP A 1 235 ? 41.651 -10.369 -58.824 1.00 73.81 235 ASP A N 1
ATOM 1844 C CA . ASP A 1 235 ? 42.273 -9.760 -60.008 1.00 73.81 235 ASP A CA 1
ATOM 1845 C C . ASP A 1 235 ? 43.792 -10.011 -60.045 1.00 73.81 235 ASP A C 1
ATOM 1847 O O . ASP A 1 235 ? 44.339 -10.394 -61.077 1.00 73.81 235 ASP A O 1
ATOM 1851 N N . ALA A 1 236 ? 44.489 -9.893 -58.909 1.00 75.25 236 ALA A N 1
ATOM 1852 C CA . ALA A 1 236 ? 45.915 -10.216 -58.827 1.00 75.25 236 ALA A CA 1
ATOM 1853 C C . ALA A 1 236 ? 46.201 -11.692 -59.160 1.00 75.25 236 ALA A C 1
ATOM 1855 O O . ALA A 1 236 ? 47.131 -11.976 -59.919 1.00 75.25 236 ALA A O 1
ATOM 1856 N N . VAL A 1 237 ? 45.386 -12.621 -58.647 1.00 75.94 237 VAL A N 1
ATOM 1857 C CA . VAL A 1 237 ? 45.459 -14.052 -58.983 1.00 75.94 237 VAL A CA 1
ATOM 1858 C C . VAL A 1 237 ? 45.164 -14.271 -60.467 1.00 75.94 237 VAL A C 1
ATOM 1860 O O . VAL A 1 237 ? 45.933 -14.956 -61.138 1.00 75.94 237 VAL A O 1
ATOM 1863 N N . GLY A 1 238 ? 44.122 -13.640 -61.012 1.00 69.06 238 GLY A N 1
ATOM 1864 C CA . GLY A 1 238 ? 43.776 -13.719 -62.432 1.00 69.06 238 GLY A CA 1
ATOM 1865 C C . GLY A 1 238 ? 44.906 -13.235 -63.344 1.00 69.06 238 GLY A C 1
ATOM 1866 O O . GLY A 1 238 ? 45.253 -13.910 -64.311 1.00 69.06 238 GLY A O 1
ATOM 1867 N N . ARG A 1 239 ? 45.560 -12.117 -63.004 1.00 70.38 239 ARG A N 1
ATOM 1868 C CA . ARG A 1 239 ? 46.738 -11.623 -63.737 1.00 70.38 239 ARG A CA 1
ATOM 1869 C C . ARG A 1 239 ? 47.942 -12.549 -63.605 1.00 70.38 239 ARG A C 1
ATOM 1871 O O . ARG A 1 239 ? 48.653 -12.741 -64.587 1.00 70.38 239 ARG A O 1
ATOM 1878 N N . ALA A 1 240 ? 48.181 -13.117 -62.423 1.00 70.38 240 ALA A N 1
ATOM 1879 C CA . ALA A 1 240 ? 49.262 -14.076 -62.220 1.00 70.38 240 ALA A CA 1
ATOM 1880 C C . ALA A 1 240 ? 49.046 -15.339 -63.065 1.00 70.38 240 ALA A C 1
ATOM 1882 O O . ALA A 1 240 ? 49.975 -15.784 -63.732 1.00 70.38 240 ALA A O 1
ATOM 1883 N N . LEU A 1 241 ? 47.820 -15.870 -63.099 1.00 68.38 241 LEU A N 1
ATOM 1884 C CA . LEU A 1 241 ? 47.451 -17.020 -63.926 1.00 68.38 241 LEU A CA 1
ATOM 1885 C C . LEU A 1 241 ? 47.517 -16.700 -65.425 1.00 68.38 241 LEU A C 1
ATOM 1887 O O . LEU A 1 241 ? 48.088 -17.481 -66.182 1.00 68.38 241 LEU A O 1
ATOM 1891 N N . GLY A 1 242 ? 47.018 -15.537 -65.854 1.00 68.75 242 GLY A N 1
ATOM 1892 C CA . GLY A 1 242 ? 47.121 -15.082 -67.245 1.00 68.75 242 GLY A CA 1
ATOM 1893 C C . GLY A 1 242 ? 48.570 -14.873 -67.699 1.00 68.75 242 GLY A C 1
ATOM 1894 O O . GLY A 1 242 ? 48.950 -15.304 -68.784 1.00 68.75 242 GLY A O 1
ATOM 1895 N N . GLY A 1 243 ? 49.415 -14.291 -66.843 1.00 60.78 243 GLY A N 1
ATOM 1896 C CA . GLY A 1 243 ? 50.851 -14.159 -67.095 1.00 60.78 243 GLY A CA 1
ATOM 1897 C C . GLY A 1 243 ? 51.576 -15.507 -67.106 1.00 60.78 243 GLY A C 1
ATOM 1898 O O . GLY A 1 243 ? 52.480 -15.708 -67.911 1.00 60.78 243 GLY A O 1
ATOM 1899 N N . LEU A 1 244 ? 51.162 -16.461 -66.266 1.00 56.12 244 LEU A N 1
ATOM 1900 C CA . LEU A 1 244 ? 51.699 -17.822 -66.271 1.00 56.12 244 LEU A CA 1
ATOM 1901 C C . LEU A 1 244 ? 51.317 -18.572 -67.553 1.00 56.12 244 LEU A C 1
ATOM 1903 O O . LEU A 1 244 ? 52.161 -19.270 -68.112 1.00 56.12 244 LEU A O 1
ATOM 1907 N N . ALA A 1 245 ? 50.093 -18.374 -68.053 1.00 55.72 245 ALA A N 1
ATOM 1908 C CA . ALA A 1 245 ? 49.673 -18.864 -69.360 1.00 55.72 245 ALA A CA 1
ATOM 1909 C C . ALA A 1 245 ? 50.520 -18.237 -70.481 1.00 55.72 245 ALA A C 1
ATOM 1911 O O . ALA A 1 245 ? 51.009 -18.958 -71.342 1.00 55.72 245 ALA A O 1
ATOM 1912 N N . GLU A 1 246 ? 50.797 -16.929 -70.443 1.00 53.72 246 GLU A N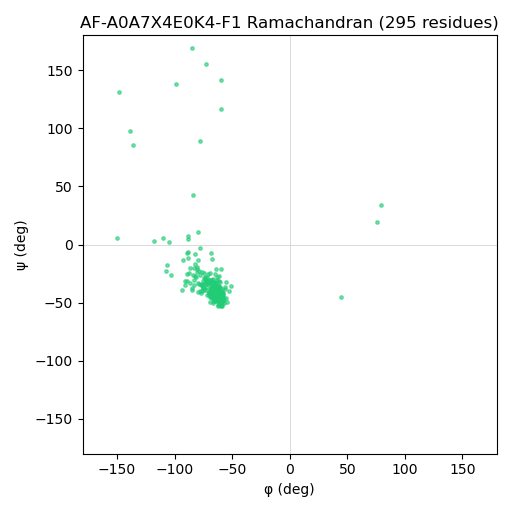 1
ATOM 1913 C CA . GLU A 1 246 ? 51.642 -16.266 -71.449 1.00 53.72 246 GLU A CA 1
ATOM 1914 C C . GLU A 1 246 ? 53.112 -16.735 -71.398 1.00 53.72 246 GLU A C 1
ATOM 1916 O O . GLU A 1 246 ? 53.740 -16.941 -72.439 1.00 53.72 246 GLU A O 1
ATOM 1921 N N . VAL A 1 247 ? 53.666 -16.963 -70.200 1.00 53.97 247 VAL A N 1
ATOM 1922 C CA . VAL A 1 247 ? 55.028 -17.492 -70.010 1.00 53.97 247 VAL A CA 1
ATOM 1923 C C . VAL A 1 247 ? 55.122 -18.957 -70.437 1.00 53.97 247 VAL A C 1
ATOM 1925 O O . VAL A 1 247 ? 56.095 -19.315 -71.097 1.00 53.97 247 VAL A O 1
ATOM 1928 N N . GLN A 1 248 ? 54.120 -19.791 -70.137 1.00 51.88 248 GLN A N 1
ATOM 1929 C CA . GLN A 1 248 ? 54.060 -21.163 -70.652 1.00 51.88 248 GLN A CA 1
ATOM 1930 C C . GLN A 1 248 ? 53.906 -21.182 -72.174 1.00 51.88 248 GLN A C 1
ATOM 1932 O O . GLN A 1 248 ? 54.609 -21.939 -72.833 1.00 51.88 248 GLN A O 1
ATOM 1937 N N . ILE A 1 249 ? 53.071 -20.315 -72.757 1.00 50.69 249 ILE A N 1
ATOM 1938 C CA . ILE A 1 249 ? 52.934 -20.192 -74.216 1.00 50.69 249 ILE A CA 1
ATOM 1939 C C . ILE A 1 249 ? 54.264 -19.758 -74.847 1.00 50.69 249 ILE A C 1
ATOM 1941 O O . ILE A 1 249 ? 54.656 -20.320 -75.863 1.00 50.69 249 ILE A O 1
ATOM 1945 N N . ARG A 1 250 ? 55.017 -18.827 -74.243 1.00 50.06 250 ARG A N 1
ATOM 1946 C CA . ARG A 1 250 ? 56.347 -18.428 -74.747 1.00 50.06 250 ARG A CA 1
ATOM 1947 C C . ARG A 1 250 ? 57.429 -19.488 -74.536 1.00 50.06 250 ARG A C 1
ATOM 1949 O O . ARG A 1 250 ? 58.279 -19.631 -75.409 1.00 50.06 250 ARG A O 1
ATOM 1956 N N . SER A 1 251 ? 57.417 -20.231 -73.426 1.00 44.59 251 SER A N 1
ATOM 1957 C CA . SER A 1 251 ? 58.383 -21.318 -73.208 1.00 44.59 251 SER A CA 1
ATOM 1958 C C . SER A 1 251 ? 58.078 -22.538 -74.080 1.00 44.59 251 SER A C 1
ATOM 1960 O O . SER A 1 251 ? 58.996 -23.256 -74.458 1.00 44.59 251 SER A O 1
ATOM 1962 N N . LEU A 1 252 ? 56.811 -22.753 -74.451 1.00 47.12 252 LEU A N 1
ATOM 1963 C CA . LEU A 1 252 ? 56.392 -23.767 -75.422 1.00 47.12 252 LEU A CA 1
ATOM 1964 C C . LEU A 1 252 ? 56.621 -23.305 -76.873 1.00 47.12 252 LEU A C 1
ATOM 1966 O O . LEU A 1 252 ? 57.005 -24.116 -77.704 1.00 47.12 252 LEU A O 1
ATOM 1970 N N . ALA A 1 253 ? 56.492 -22.012 -77.185 1.00 47.22 253 ALA A N 1
ATOM 1971 C CA . ALA A 1 253 ? 56.775 -21.471 -78.521 1.00 47.22 253 ALA A CA 1
ATOM 1972 C C . ALA A 1 253 ? 58.267 -21.525 -78.915 1.00 47.22 253 ALA A C 1
ATOM 1974 O O . ALA A 1 253 ? 58.595 -21.324 -80.083 1.00 47.22 253 ALA A O 1
ATOM 1975 N N . GLY A 1 254 ? 59.167 -21.792 -77.962 1.00 49.94 254 GLY A N 1
ATOM 1976 C CA . GLY A 1 254 ? 60.589 -22.011 -78.225 1.00 49.94 254 GLY A CA 1
ATOM 1977 C C . GLY A 1 254 ? 60.957 -23.455 -78.584 1.00 49.94 254 GLY A C 1
ATOM 1978 O O . GLY A 1 254 ? 61.874 -23.641 -79.377 1.00 49.94 254 GLY A O 1
ATOM 1979 N N . GLU A 1 255 ? 60.269 -24.468 -78.034 1.00 50.59 255 GLU A N 1
ATOM 1980 C CA . GLU A 1 255 ? 60.699 -25.881 -78.147 1.00 50.59 255 GLU A CA 1
ATOM 1981 C C . GLU A 1 255 ? 59.571 -26.947 -78.143 1.00 50.59 255 GLU A C 1
ATOM 1983 O O . GLU A 1 255 ? 59.871 -28.141 -78.163 1.00 50.59 255 GLU A O 1
ATOM 1988 N N . ALA A 1 256 ? 58.279 -26.594 -78.146 1.00 49.12 256 ALA A N 1
ATOM 1989 C CA . ALA A 1 256 ? 57.199 -27.590 -78.088 1.00 49.12 256 ALA A CA 1
ATOM 1990 C C . ALA A 1 256 ? 56.583 -27.921 -79.465 1.00 49.12 256 ALA A C 1
ATOM 1992 O O . ALA A 1 256 ? 56.302 -27.009 -80.246 1.00 49.12 256 ALA A O 1
ATOM 1993 N N . PRO A 1 257 ? 56.302 -29.209 -79.762 1.00 54.09 257 PRO A N 1
ATOM 1994 C CA . PRO A 1 257 ? 55.551 -29.613 -80.952 1.00 54.09 257 PRO A CA 1
ATOM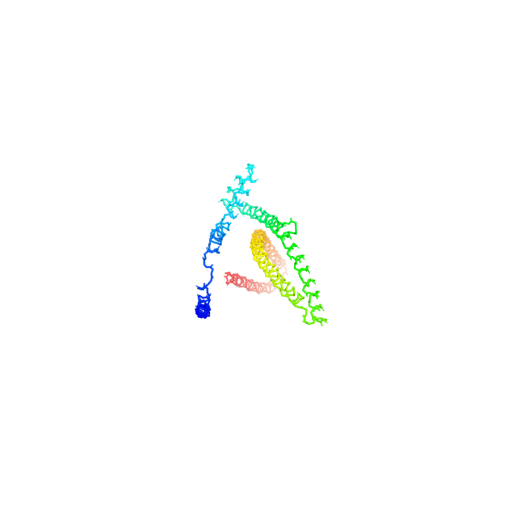 1995 C C . PRO A 1 257 ? 54.149 -28.986 -80.966 1.00 54.09 257 PRO A C 1
ATOM 1997 O O . PRO A 1 257 ? 53.495 -28.918 -79.924 1.00 54.09 257 PRO A O 1
ATOM 2000 N N . VAL A 1 258 ? 53.681 -28.575 -82.149 1.00 55.22 258 VAL A N 1
ATOM 2001 C CA . VAL A 1 258 ? 52.398 -27.875 -82.383 1.00 55.22 258 VAL A CA 1
ATOM 2002 C C . VAL A 1 258 ? 51.198 -28.589 -81.739 1.00 55.22 258 VAL A C 1
ATOM 2004 O O . VAL A 1 258 ? 50.341 -27.927 -81.158 1.00 55.22 258 VAL A O 1
ATOM 2007 N N . ASP A 1 259 ? 51.195 -29.922 -81.719 1.00 57.94 259 ASP A N 1
ATOM 2008 C CA . ASP A 1 259 ? 50.107 -30.737 -81.157 1.00 57.94 259 ASP A CA 1
ATOM 2009 C C . ASP A 1 259 ? 49.902 -30.527 -79.639 1.00 57.94 259 ASP A C 1
ATOM 2011 O O . ASP A 1 259 ? 48.790 -30.643 -79.125 1.00 57.94 259 ASP A O 1
ATOM 2015 N N . ASN A 1 260 ? 50.953 -30.156 -78.895 1.00 54.00 260 ASN A N 1
ATOM 2016 C CA . ASN A 1 260 ? 50.843 -29.888 -77.456 1.00 54.00 260 ASN A CA 1
ATOM 2017 C C . ASN A 1 260 ? 50.260 -28.503 -77.152 1.00 54.00 260 ASN A C 1
ATOM 2019 O O . ASN A 1 260 ? 49.726 -28.300 -76.063 1.00 54.00 260 ASN A O 1
ATOM 2023 N N . VAL A 1 261 ? 50.360 -27.557 -78.090 1.00 55.25 261 VAL A N 1
ATOM 2024 C CA . VAL A 1 261 ? 49.774 -26.215 -77.955 1.00 55.25 261 VAL A CA 1
ATOM 2025 C C . VAL A 1 261 ? 48.262 -26.279 -78.164 1.00 55.25 261 VAL A C 1
ATOM 2027 O O . VAL A 1 261 ? 47.527 -25.625 -77.430 1.00 55.25 261 VAL A O 1
ATOM 2030 N N . GLU A 1 262 ? 47.797 -27.115 -79.094 1.00 58.34 262 GLU A N 1
ATOM 2031 C CA . GLU A 1 262 ? 46.369 -27.330 -79.362 1.00 58.34 262 GLU A CA 1
ATOM 2032 C C . GLU A 1 262 ? 45.674 -27.999 -78.162 1.00 58.34 262 GLU A C 1
ATOM 2034 O O . GLU A 1 262 ? 44.681 -27.483 -77.653 1.00 58.34 262 GLU A O 1
ATOM 2039 N N . TYR A 1 263 ? 46.285 -29.043 -77.588 1.00 64.75 263 TYR A N 1
ATOM 2040 C CA . TYR A 1 263 ? 45.776 -29.696 -76.375 1.00 64.75 263 TYR A CA 1
ATOM 2041 C C . TYR A 1 263 ? 45.719 -28.760 -75.152 1.00 64.75 263 TYR A C 1
ATOM 2043 O O . TYR A 1 263 ? 44.807 -28.844 -74.327 1.00 64.75 263 TYR A O 1
ATOM 2051 N N . LEU A 1 264 ? 46.694 -27.856 -75.004 1.00 54.25 264 LEU A N 1
ATOM 2052 C CA . LEU A 1 264 ? 46.702 -26.874 -73.914 1.00 54.25 264 LEU A CA 1
ATOM 2053 C C . LEU A 1 264 ? 45.684 -25.753 -74.139 1.00 54.25 264 LEU A C 1
ATOM 2055 O O . LEU A 1 264 ? 45.054 -25.323 -73.175 1.00 54.25 264 LEU A O 1
ATOM 2059 N N . ALA A 1 265 ? 45.501 -25.306 -75.382 1.00 60.81 265 ALA A N 1
ATOM 2060 C CA . ALA A 1 265 ? 44.491 -24.317 -75.737 1.00 60.81 265 ALA A CA 1
ATOM 2061 C C . ALA A 1 265 ? 43.076 -24.851 -75.472 1.00 60.81 265 ALA A C 1
ATOM 2063 O O . ALA A 1 265 ? 42.302 -24.175 -74.792 1.00 60.81 265 ALA A O 1
ATOM 2064 N N . ASP A 1 266 ? 42.779 -26.085 -75.891 1.00 67.81 266 ASP A N 1
ATOM 2065 C CA . ASP A 1 266 ? 41.494 -26.736 -75.613 1.00 67.81 266 ASP A CA 1
ATOM 2066 C C . ASP A 1 266 ? 41.247 -26.859 -74.108 1.00 67.81 266 ASP A C 1
ATOM 2068 O O . ASP A 1 266 ? 40.170 -26.521 -73.619 1.00 67.81 266 ASP A O 1
ATOM 2072 N N . ARG A 1 267 ? 42.273 -27.231 -73.336 1.00 62.88 267 ARG A N 1
ATOM 2073 C CA . ARG A 1 267 ? 42.163 -27.365 -71.878 1.00 62.88 267 ARG A CA 1
ATOM 2074 C C . ARG A 1 267 ? 41.985 -26.027 -71.151 1.00 62.88 267 ARG A C 1
ATOM 2076 O O . ARG A 1 267 ? 41.316 -25.982 -70.119 1.00 62.88 267 ARG A O 1
ATOM 2083 N N . ILE A 1 268 ? 42.569 -24.940 -71.659 1.00 61.06 268 ILE A N 1
ATOM 2084 C CA . ILE A 1 268 ? 42.360 -23.584 -71.125 1.00 61.06 268 ILE A CA 1
ATOM 2085 C C . ILE A 1 268 ? 40.936 -23.107 -71.430 1.00 61.06 268 ILE A C 1
ATOM 2087 O O . ILE A 1 268 ? 40.291 -22.542 -70.547 1.00 61.06 268 ILE A O 1
ATOM 2091 N N . ILE A 1 269 ? 40.427 -23.371 -72.637 1.00 68.50 269 ILE A N 1
ATOM 2092 C CA . ILE A 1 269 ? 39.047 -23.044 -73.025 1.00 68.50 269 ILE A CA 1
ATOM 2093 C C . ILE A 1 269 ? 38.053 -23.818 -72.147 1.00 68.50 269 ILE A C 1
ATOM 2095 O O . ILE A 1 269 ? 37.140 -23.220 -71.579 1.00 68.50 269 ILE A O 1
ATOM 2099 N N . GLU A 1 270 ? 38.278 -25.118 -71.942 1.00 67.25 270 GLU A N 1
ATOM 2100 C CA . GLU A 1 270 ? 37.420 -25.958 -71.097 1.00 67.25 270 GLU A CA 1
ATOM 2101 C C . GLU A 1 270 ? 37.414 -25.507 -69.627 1.00 67.25 270 GLU A C 1
ATOM 2103 O O . GLU A 1 270 ? 36.353 -25.431 -68.996 1.00 67.25 270 GLU A O 1
ATOM 2108 N N . ASN A 1 271 ? 38.582 -25.146 -69.081 1.00 60.03 271 ASN A N 1
ATOM 2109 C CA . ASN A 1 271 ? 38.667 -24.614 -67.721 1.00 60.03 271 ASN A CA 1
ATOM 2110 C C . ASN A 1 271 ? 37.987 -23.245 -67.599 1.00 60.03 271 ASN A C 1
ATOM 2112 O O . ASN A 1 271 ? 37.245 -23.035 -66.638 1.00 60.03 271 ASN A O 1
ATOM 2116 N N . SER A 1 272 ? 38.166 -22.349 -68.573 1.00 60.28 272 SER A N 1
ATOM 2117 C CA . SER A 1 272 ? 37.544 -21.019 -68.563 1.00 60.28 272 SER A CA 1
ATOM 2118 C C . SER A 1 272 ? 36.013 -21.101 -68.600 1.00 60.28 272 SER A C 1
ATOM 2120 O O . SER A 1 272 ? 35.335 -20.417 -67.829 1.00 60.28 272 SER A O 1
ATOM 2122 N N . ASP A 1 273 ? 35.457 -22.016 -69.397 1.00 72.06 273 ASP A N 1
ATOM 2123 C CA . ASP A 1 273 ? 34.018 -22.284 -69.437 1.00 72.06 273 ASP A CA 1
ATOM 2124 C C . ASP A 1 273 ? 33.488 -22.834 -68.105 1.00 72.06 273 ASP A C 1
ATOM 2126 O O . ASP A 1 273 ? 32.360 -22.525 -67.700 1.00 72.06 273 ASP A O 1
ATOM 2130 N N . SER A 1 274 ? 34.283 -23.649 -67.406 1.00 68.69 274 SER A N 1
ATOM 2131 C CA . SER A 1 274 ? 33.911 -24.189 -66.095 1.00 68.69 274 SER A CA 1
ATOM 2132 C C . SER A 1 274 ? 33.897 -23.103 -65.010 1.00 68.69 274 SER A C 1
ATOM 2134 O O . SER A 1 274 ? 32.938 -23.009 -64.236 1.00 68.69 274 SER A O 1
ATOM 2136 N N . GLU A 1 275 ? 34.892 -22.213 -65.015 1.00 68.56 275 GLU A N 1
ATOM 2137 C CA . GLU A 1 275 ? 35.004 -21.095 -64.078 1.00 68.56 275 GLU A CA 1
ATOM 2138 C C . GLU A 1 275 ? 33.899 -20.061 -64.316 1.00 68.56 275 GLU A C 1
ATOM 2140 O O . GLU A 1 275 ? 33.256 -19.596 -63.371 1.00 68.56 275 GLU A O 1
ATOM 2145 N N . GLN A 1 276 ? 33.581 -19.766 -65.580 1.00 68.75 276 GLN A N 1
ATOM 2146 C CA . GLN A 1 276 ? 32.506 -18.838 -65.924 1.00 68.75 276 GLN A CA 1
ATOM 2147 C C . GLN A 1 276 ? 31.125 -19.363 -65.491 1.00 68.75 276 GLN A C 1
ATOM 2149 O O . GLN A 1 276 ? 30.257 -18.577 -65.097 1.00 68.75 276 GLN A O 1
ATOM 2154 N N . ARG A 1 277 ? 30.907 -20.686 -65.514 1.00 76.12 277 ARG A N 1
ATOM 2155 C CA . ARG A 1 277 ? 29.684 -21.308 -64.971 1.00 76.12 277 ARG A CA 1
ATOM 2156 C C . ARG A 1 277 ? 29.624 -21.215 -63.448 1.00 76.12 277 ARG A C 1
ATOM 2158 O O . ARG A 1 277 ? 28.558 -20.902 -62.923 1.00 76.12 277 ARG A O 1
ATOM 2165 N N . ALA A 1 278 ? 30.739 -21.442 -62.753 1.00 69.38 278 ALA A N 1
ATOM 2166 C CA . ALA A 1 278 ? 30.805 -21.333 -61.295 1.00 69.38 278 ALA A CA 1
ATOM 2167 C C . ALA A 1 278 ? 30.532 -19.896 -60.817 1.00 69.38 278 ALA A C 1
ATOM 2169 O O . ALA A 1 278 ? 29.731 -19.690 -59.907 1.00 69.38 278 ALA A O 1
ATOM 2170 N N . ILE A 1 279 ? 31.103 -18.893 -61.494 1.00 67.88 279 ILE A N 1
ATOM 2171 C CA . ILE A 1 279 ? 30.859 -17.473 -61.193 1.00 67.88 279 ILE A CA 1
ATOM 2172 C C . ILE A 1 279 ? 29.389 -17.099 -61.436 1.00 67.88 279 ILE A C 1
ATOM 2174 O O . ILE A 1 279 ? 28.774 -16.454 -60.590 1.00 67.88 279 ILE A O 1
ATOM 2178 N N . LYS A 1 280 ? 28.783 -17.546 -62.546 1.00 77.44 280 LYS A N 1
ATOM 2179 C CA . LYS A 1 280 ? 27.349 -17.309 -62.811 1.00 77.44 280 LYS A CA 1
ATOM 2180 C C . LYS A 1 280 ? 26.431 -17.983 -61.787 1.00 77.44 280 LYS A C 1
ATOM 2182 O O . LYS A 1 280 ? 25.349 -17.466 -61.519 1.00 77.44 280 LYS A O 1
ATOM 2187 N N . ALA A 1 281 ? 26.826 -19.132 -61.236 1.00 80.12 281 ALA A N 1
ATOM 2188 C CA . ALA A 1 281 ? 26.068 -19.798 -60.180 1.00 80.12 281 ALA A CA 1
ATOM 2189 C C . ALA A 1 281 ? 26.108 -18.995 -58.868 1.00 80.12 281 ALA A C 1
ATOM 2191 O O . ALA A 1 281 ? 25.056 -18.759 -58.278 1.00 80.12 281 ALA A O 1
ATOM 2192 N N . LEU A 1 282 ? 27.290 -18.504 -58.483 1.00 70.88 282 LEU A N 1
ATOM 2193 C CA . LEU A 1 282 ? 27.484 -17.637 -57.315 1.00 70.88 282 LEU A CA 1
ATOM 2194 C C . LEU A 1 282 ? 26.714 -16.311 -57.426 1.00 70.88 282 LEU A C 1
ATOM 2196 O O . LEU A 1 282 ? 26.041 -15.918 -56.477 1.00 70.88 282 LEU A O 1
ATOM 2200 N N . ASP A 1 283 ? 26.744 -15.652 -58.588 1.00 73.19 283 ASP A N 1
ATOM 2201 C CA . ASP A 1 283 ? 25.988 -14.408 -58.825 1.00 73.19 283 ASP A CA 1
ATOM 2202 C C . ASP A 1 283 ? 24.469 -14.628 -58.686 1.00 73.19 283 ASP A C 1
ATOM 2204 O O . ASP A 1 283 ? 23.748 -13.821 -58.098 1.00 73.19 283 ASP A O 1
ATOM 2208 N N . LYS A 1 284 ? 23.973 -15.785 -59.145 1.00 79.62 284 LYS A N 1
ATOM 2209 C CA . LYS A 1 284 ? 22.560 -16.160 -59.014 1.00 79.62 284 LYS A CA 1
ATOM 2210 C C . LYS A 1 284 ? 22.153 -16.471 -57.569 1.00 79.62 284 LYS A C 1
ATOM 2212 O O . LYS A 1 284 ? 21.004 -16.219 -57.207 1.00 79.62 284 LYS A O 1
ATOM 2217 N N . GLU A 1 285 ? 23.050 -17.024 -56.754 1.00 78.38 285 GLU A N 1
ATOM 2218 C CA . GLU A 1 285 ? 22.806 -17.240 -55.320 1.00 78.38 285 GLU A CA 1
ATOM 2219 C C . GLU A 1 285 ? 22.779 -15.920 -54.540 1.00 78.38 285 GLU A C 1
ATOM 2221 O O . GLU A 1 285 ? 21.866 -15.714 -53.742 1.00 78.38 285 GLU A O 1
ATOM 2226 N N . LEU A 1 286 ? 23.695 -14.992 -54.834 1.00 69.81 286 LEU A N 1
ATOM 2227 C CA . LEU A 1 286 ? 23.733 -13.651 -54.233 1.00 69.81 286 LEU A CA 1
ATOM 2228 C C . LEU A 1 286 ? 22.472 -12.833 -54.545 1.00 69.81 286 LEU A C 1
ATOM 2230 O O . LEU A 1 286 ? 21.833 -12.301 -53.640 1.00 69.81 286 LEU A O 1
ATOM 2234 N N . GLN A 1 287 ? 22.033 -12.814 -55.808 1.00 75.50 287 GLN A N 1
ATOM 2235 C CA . GLN A 1 287 ? 20.779 -12.145 -56.184 1.00 75.50 287 GLN A CA 1
ATOM 2236 C C . GLN A 1 287 ? 19.550 -12.754 -55.493 1.00 75.50 287 GLN A C 1
ATOM 2238 O O . GLN A 1 287 ? 18.545 -12.071 -55.285 1.00 75.50 287 GLN A O 1
ATOM 2243 N N . ARG A 1 288 ? 19.609 -14.040 -55.126 1.00 76.06 288 ARG A N 1
ATOM 2244 C CA . ARG A 1 288 ? 18.528 -14.716 -54.406 1.00 76.06 288 ARG A CA 1
ATOM 2245 C C . ARG A 1 288 ? 18.521 -14.361 -52.917 1.00 76.06 288 ARG A C 1
ATOM 2247 O O . ARG A 1 288 ? 17.435 -14.139 -52.386 1.00 76.06 288 ARG A O 1
ATOM 2254 N N . SER A 1 289 ? 19.685 -14.251 -52.266 1.00 68.94 289 SER A N 1
ATOM 2255 C CA . SER A 1 289 ? 19.750 -13.837 -50.854 1.00 68.94 289 SER A CA 1
ATOM 2256 C C . SER A 1 289 ? 19.325 -12.383 -50.652 1.00 68.94 289 SER A C 1
ATOM 2258 O O . SER A 1 289 ? 18.646 -12.075 -49.674 1.00 68.94 289 SER A O 1
ATOM 2260 N N . ASP A 1 290 ? 19.649 -11.502 -51.601 1.00 68.19 290 ASP A N 1
ATOM 2261 C CA . ASP A 1 290 ? 19.226 -10.097 -51.551 1.00 68.19 290 ASP A CA 1
ATOM 2262 C C . ASP A 1 290 ? 17.707 -9.943 -51.750 1.00 68.19 290 ASP A C 1
ATOM 2264 O O . ASP A 1 290 ? 17.085 -9.072 -51.145 1.00 68.19 290 ASP A O 1
ATOM 2268 N N . GLY A 1 291 ? 17.075 -10.824 -52.535 1.00 65.19 291 GLY A N 1
ATOM 2269 C CA . GLY A 1 291 ? 15.619 -10.854 -52.712 1.00 65.19 291 GLY A CA 1
ATOM 2270 C C . GLY A 1 291 ? 14.843 -11.401 -51.505 1.00 65.19 291 GLY A C 1
ATOM 2271 O O . GLY A 1 291 ? 13.741 -10.929 -51.224 1.00 65.19 291 GLY A O 1
ATOM 2272 N N . GLU A 1 292 ? 15.401 -12.369 -50.771 1.00 62.12 292 GLU A N 1
ATOM 2273 C CA . GLU A 1 292 ? 14.768 -12.933 -49.565 1.00 62.12 292 GLU A CA 1
ATOM 2274 C C . GLU A 1 292 ? 14.831 -11.977 -48.361 1.00 62.12 292 GLU A C 1
ATOM 2276 O O . GLU A 1 292 ? 13.894 -11.943 -47.562 1.00 62.12 292 GLU A O 1
ATOM 2281 N N . ASN A 1 293 ? 15.856 -11.122 -48.273 1.00 53.03 293 ASN A N 1
ATOM 2282 C CA . ASN A 1 293 ? 15.955 -10.107 -47.216 1.00 53.03 293 ASN A CA 1
ATOM 2283 C C . ASN A 1 293 ? 14.919 -8.970 -47.346 1.00 53.03 293 ASN A C 1
ATOM 2285 O O . ASN A 1 293 ? 14.547 -8.372 -46.341 1.00 53.03 293 ASN A O 1
ATOM 2289 N N . VAL A 1 294 ? 14.401 -8.696 -48.550 1.00 55.81 294 VAL A N 1
ATOM 2290 C CA . VAL A 1 294 ? 13.388 -7.644 -48.787 1.00 55.81 294 VAL A CA 1
ATOM 2291 C C . VAL A 1 294 ? 11.957 -8.118 -48.475 1.00 55.81 294 VAL A C 1
ATOM 2293 O O . VAL A 1 294 ? 11.068 -7.295 -48.285 1.00 55.81 294 VAL A O 1
ATOM 2296 N N . MET A 1 295 ? 11.704 -9.430 -48.373 1.00 54.78 295 MET A N 1
ATOM 2297 C CA . MET A 1 295 ? 10.377 -9.965 -48.007 1.00 54.78 295 MET A CA 1
ATOM 2298 C C . MET A 1 295 ? 10.141 -10.134 -46.496 1.00 54.78 295 MET A C 1
ATOM 2300 O O . MET A 1 295 ? 9.024 -10.466 -46.096 1.00 54.78 295 MET A O 1
ATOM 2304 N N . HIS A 1 296 ? 11.155 -9.915 -45.654 1.00 50.75 296 HIS A N 1
ATOM 2305 C CA . HIS A 1 296 ? 11.061 -10.090 -44.198 1.00 50.75 296 HIS A CA 1
ATOM 2306 C C . HIS A 1 296 ? 11.113 -8.780 -43.392 1.00 50.75 296 HIS A C 1
ATOM 2308 O O . HIS A 1 296 ? 11.068 -8.825 -42.161 1.00 50.75 296 HIS A O 1
ATOM 2314 N N . THR A 1 297 ? 11.128 -7.637 -44.077 1.00 46.19 297 THR A N 1
ATOM 2315 C CA . THR A 1 297 ? 10.861 -6.296 -43.524 1.00 46.19 297 THR A CA 1
ATOM 2316 C C . THR A 1 297 ? 9.465 -5.838 -43.905 1.00 46.19 297 THR A C 1
ATOM 2318 O O . THR A 1 297 ? 8.731 -5.371 -43.008 1.00 46.19 297 THR A O 1
#

pLDDT: mean 71.76, std 18.26, range [38.0, 98.38]

Solvent-accessible surface area (backbone atoms only — not comparable to full-atom values): 16177 Å² total; per-residue (Å²): 139,79,77,73,71,63,61,64,61,54,58,57,52,51,55,60,57,57,56,59,56,59,54,63,57,54,71,68,65,74,80,74,71,81,77,71,53,52,66,58,48,52,56,58,59,62,44,46,64,50,49,63,62,40,48,63,52,53,49,49,48,53,52,56,62,72,48,72,64,80,67,39,61,61,42,52,51,34,35,74,70,62,36,67,66,35,45,49,54,50,52,54,52,49,51,51,55,49,52,52,47,51,54,50,49,48,48,59,56,68,22,69,91,19,74,51,24,45,53,49,54,51,43,52,51,52,32,54,54,25,50,52,48,27,54,50,26,52,56,48,32,73,77,42,74,87,39,62,68,41,49,55,51,27,52,54,28,46,54,50,28,53,53,38,49,53,51,47,50,54,51,50,51,54,52,49,54,54,50,51,52,51,52,51,55,52,51,55,46,52,52,52,52,48,56,51,50,53,53,55,51,51,51,52,49,53,54,50,49,58,53,47,54,53,51,50,55,51,49,52,53,49,51,54,49,50,52,56,49,50,53,52,51,51,48,52,51,52,50,51,51,52,50,49,51,53,50,50,50,53,61,35,73,72,78,53,63,71,71,60,54,54,57,50,49,52,51,51,52,54,50,51,57,52,51,54,51,53,51,53,51,52,53,54,50,53,59,48,55,61,55,56,60,67,76,76,112

Foldseek 3Di:
DPPPPVVVVVVVVVCVVVVVVVVVVVVVPPPDDPPPCCVVVVVVVVVVVVCVVCVCVVLVVVLVVVCPDPPVVVLVVCVVVVPLVSVLVVLVSSLVVLVVVLVVVCCQPPNCPHPLVVVLVVLVVQLVVLVVQLVVLVVVCVVPVPPPVSVVSNVVSVVSNVVSVVVNVVSVVVNVVSVVVSVVSVVVSVVSVVVSVVSVVVVVVVVVVVVVVVVVVVVVVVVVVVVVVVVVVVVVVVVVVVVVVVVVVVVCVVPNDPVVVVVVVVVVVVVVVVVVVVVVVVVVVVVVVVVVVVVVD

Mean predicted aligned error: 19.04 Å

Sequence (297 aa):
MKALQISGSIDDIARRHFGQEAKRFRDLAGLLAPVAIVSLFGLLFRMTPALLLFLPAAVGCLVSERLHRKHVRGRLEAFRAGDPDAVQAVCDFAATEFRRTIKSHRARTLGNNTEWGRARGSLEKALDDAQRSVSYWRKRTGRDRDNELAQSQLEVASELEAKLQLALDKLNLQAGVLRNFYNECEARLAVMDGYRQDMVESRRLEELSGRTDVVIAHAEGTLAAIGKQFVREADAVGRALGGLAEVQIRSLAGEAPVDNVEYLADRIIENSDSEQRAIKALDKELQRSDGENVMHT

Nearest PDB structures (foldseek):
  3ja6-assembly1_I  TM=2.292E-01  e=1.501E-02  Escherichia coli
  3zx6-assembly1_B  TM=2.932E-01  e=1.316E-01  Archaeoglobus fulgidus DSM 4304
  3ja6-assembly1_H  TM=2.177E-01  e=1.555E-01  Escherichia coli
  6ixg-assembly2_B  TM=2.313E-01  e=1.245E-01  Homo sapiens